Protein AF-0000000075660314 (afdb_homodimer)

pLDDT: mean 80.89, std 17.8, range [42.53, 97.81]

Secondary structure (DSSP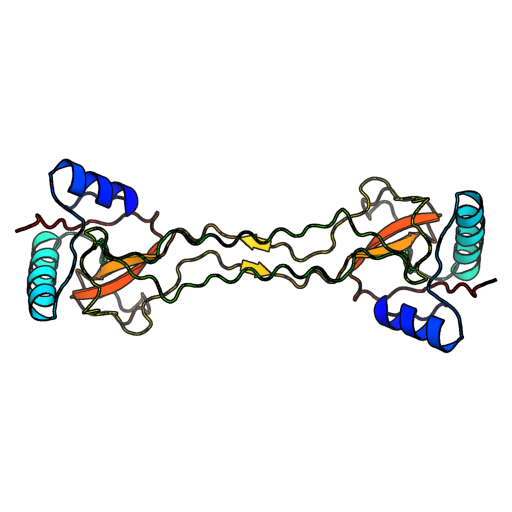, 8-state):
--S-EEHHHHHHHHHHTT-EEPP--SHHHHHHHHHHHHHHTTT-S--EEEEEEEEE----------GGG-EETT--------BPTT-S------EEE-----EEEEEESSPPPTTS-----TT-EEEEETTSEE-B-EE---/--S-EEHHHHHHHHHHTT-EEPP--SHHHHHHHHHHHHHHTTT-S--EEEEEEEEE----------SS--EETT--------BPTT-S------EEE-----EEEEEESSPPPTTS-----TT-EEEEETTSEE-B-EE---

Radius of gyration: 29.16 Å; Cα contacts (8 Å, |Δi|>4): 644; chains: 2; bounding box: 34×83×61 Å

Solvent-accessible surface area (backbone atoms only — not comparable to full-atom values): 14911 Å² total; per-residue (Å²): 82,84,62,61,30,25,47,64,56,42,38,48,55,22,42,76,73,66,24,26,27,28,72,54,70,40,72,69,51,37,52,55,50,27,54,50,43,29,64,74,39,65,86,48,82,68,38,45,28,36,37,18,39,30,46,50,78,64,76,50,75,56,68,76,78,64,73,90,50,64,37,31,74,73,64,54,76,77,78,42,87,52,57,16,69,85,40,75,49,74,47,41,31,66,66,46,63,40,76,31,38,26,29,23,29,20,30,21,41,37,65,52,54,80,80,49,79,51,60,44,45,60,45,20,27,38,47,32,42,28,76,45,64,30,23,34,42,65,36,62,77,131,82,85,63,60,31,26,49,66,55,43,38,49,55,22,42,75,72,67,24,27,28,28,73,54,71,41,70,68,52,38,52,53,50,28,54,51,43,30,63,74,39,65,84,48,83,67,38,46,28,36,37,19,40,29,43,51,78,61,76,52,76,59,67,74,75,66,69,92,50,64,37,29,75,73,65,54,76,76,77,42,86,53,56,15,68,82,39,74,49,72,46,42,33,65,64,46,65,40,78,26,39,24,29,24,29,21,30,20,41,37,66,52,54,81,82,49,79,53,59,43,47,61,44,19,27,38,46,32,43,27,77,46,66,30,24,34,42,64,37,62,78,132

InterPro domains:
  IPR001304 C-type lectin-like [PF00059] (4-140)
  IPR001304 C-type lectin-like [PS50041] (1-139)
  IPR001304 C-type lectin-like [SM00034] (1-139)
  IPR016186 C-type lectin-like/link domain superfamily [G3DSA:3.10.100.10] (1-142)
  IPR016187 C-type lectin fold [SSF56436] (3-141)
  IPR050111 C-type lectin and snaclec domain-containing protein [PTHR22803] (6-141)

Structure (mmCIF, N/CA/C/O backbone):
data_AF-0000000075660314-model_v1
#
loop_
_entity.id
_entity.type
_entity.pdbx_description
1 polymer 'C-type lectin-like'
#
loop_
_atom_site.group_PDB
_atom_site.id
_atom_site.type_symbol
_atom_site.label_atom_id
_atom_site.label_alt_id
_atom_site.label_comp_id
_atom_site.label_asym_id
_atom_site.label_entity_id
_atom_site.label_seq_id
_atom_site.pdbx_PDB_ins_code
_atom_site.Cartn_x
_atom_site.Cartn_y
_atom_site.Cartn_z
_atom_site.occupancy
_atom_site.B_iso_or_equiv
_atom_site.auth_seq_id
_atom_site.auth_comp_id
_atom_site.auth_asym_id
_atom_site.auth_atom_id
_atom_site.pdbx_PDB_model_num
ATOM 1 N N . MET A 1 1 ? 5.797 32.719 14.781 1 72.56 1 MET A N 1
ATOM 2 C CA . MET A 1 1 ? 7.23 32.562 14.555 1 72.56 1 MET A CA 1
ATOM 3 C C . MET A 1 1 ? 7.535 32.375 13.07 1 72.56 1 MET A C 1
ATOM 5 O O . MET A 1 1 ? 7.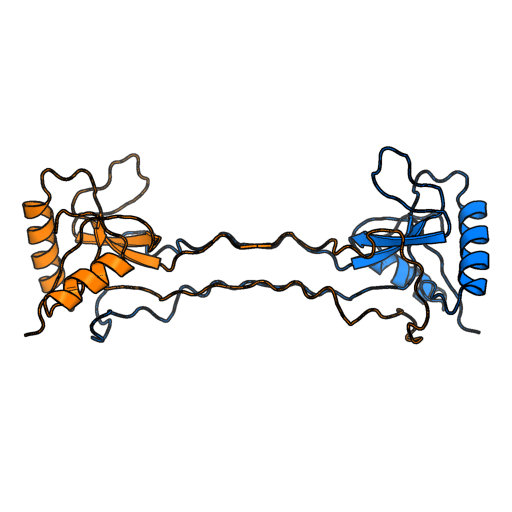031 31.453 12.438 1 72.56 1 MET A O 1
ATOM 9 N N . PRO A 1 2 ? 8.367 33.312 12.594 1 76.62 2 PRO A N 1
ATOM 10 C CA . PRO A 1 2 ? 8.594 33.312 11.148 1 76.62 2 PRO A CA 1
ATOM 11 C C . PRO A 1 2 ? 9.508 32.188 10.688 1 76.62 2 PRO A C 1
ATOM 13 O O . PRO A 1 2 ? 9.586 31.891 9.492 1 76.62 2 PRO A O 1
ATOM 16 N N . ASP A 1 3 ? 10.188 31.547 11.672 1 86.25 3 ASP A N 1
ATOM 17 C CA . ASP A 1 3 ? 11 30.391 11.32 1 86.25 3 ASP A CA 1
ATOM 18 C C . ASP A 1 3 ? 10.148 29.281 10.719 1 86.25 3 ASP A C 1
ATOM 20 O O . ASP A 1 3 ? 9.031 29.031 11.188 1 86.25 3 ASP A O 1
ATOM 24 N N . LYS A 1 4 ? 10.578 28.797 9.703 1 93.56 4 LYS A N 1
ATOM 25 C CA . LYS A 1 4 ? 9.859 27.672 9.102 1 93.56 4 LYS A CA 1
ATOM 26 C C . LYS A 1 4 ? 10.367 26.344 9.641 1 93.56 4 LYS A C 1
ATOM 28 O O . LYS A 1 4 ? 11.562 26.047 9.555 1 93.56 4 LYS A O 1
ATOM 33 N N . LEU A 1 5 ? 9.492 25.609 10.258 1 95.19 5 LEU A N 1
ATOM 34 C CA . LEU A 1 5 ? 9.82 24.328 10.859 1 95.19 5 LEU A CA 1
ATOM 35 C C . LEU A 1 5 ? 8.812 23.266 10.438 1 95.19 5 LEU A C 1
ATOM 37 O O . LEU A 1 5 ? 7.688 23.578 10.047 1 95.19 5 LEU A O 1
ATOM 41 N N . LYS A 1 6 ? 9.273 22.094 10.523 1 92.81 6 LYS A N 1
ATOM 42 C CA . LYS A 1 6 ? 8.328 20.984 10.461 1 92.81 6 LYS A CA 1
ATOM 43 C C . LYS A 1 6 ? 7.352 21.016 11.625 1 92.81 6 LYS A C 1
ATOM 45 O O . LYS A 1 6 ? 7.652 21.609 12.672 1 92.81 6 LYS A O 1
ATOM 50 N N . TRP A 1 7 ? 6.297 20.469 11.398 1 92.81 7 TRP A N 1
ATOM 51 C CA . TRP A 1 7 ? 5.25 20.531 12.406 1 92.81 7 TRP A CA 1
ATOM 52 C C . TRP A 1 7 ? 5.75 20 13.742 1 92.81 7 TRP A C 1
ATOM 54 O O . TRP A 1 7 ? 5.535 20.609 14.789 1 92.81 7 TRP A O 1
ATOM 64 N N . THR A 1 8 ? 6.48 18.875 13.727 1 90.38 8 THR A N 1
ATOM 65 C CA . THR A 1 8 ? 6.988 18.266 14.953 1 90.38 8 THR A CA 1
ATOM 66 C C . THR A 1 8 ? 8.023 19.188 15.609 1 90.38 8 THR A C 1
ATOM 68 O O . THR A 1 8 ? 8.039 19.328 16.844 1 90.38 8 THR A O 1
ATOM 71 N N . ASP A 1 9 ? 8.852 19.719 14.82 1 94.56 9 ASP A N 1
ATOM 72 C CA . ASP A 1 9 ? 9.836 20.656 15.352 1 94.56 9 ASP A CA 1
ATOM 73 C C . ASP A 1 9 ? 9.164 21.906 15.898 1 94.56 9 ASP A C 1
ATOM 75 O O . ASP A 1 9 ? 9.594 22.453 16.922 1 94.56 9 ASP A O 1
ATOM 79 N N . ALA A 1 10 ? 8.195 22.422 15.164 1 96.69 10 ALA A N 1
ATOM 80 C CA . ALA A 1 10 ? 7.426 23.562 15.633 1 96.69 10 ALA A CA 1
ATOM 81 C C . ALA A 1 10 ? 6.77 23.266 16.984 1 96.69 10 ALA A C 1
ATOM 83 O O . ALA A 1 10 ? 6.797 24.094 17.891 1 96.69 10 ALA A O 1
ATOM 84 N N . LYS A 1 11 ? 6.18 22.125 17.078 1 95.25 11 LYS A N 1
ATOM 85 C CA . LYS A 1 11 ? 5.594 21.688 18.344 1 95.25 11 LYS A CA 1
ATOM 86 C C . LYS A 1 11 ? 6.629 21.719 19.469 1 95.25 11 LYS A C 1
ATOM 88 O O . LYS A 1 11 ? 6.371 22.281 20.531 1 95.25 11 LYS A O 1
ATOM 93 N N . SER A 1 12 ? 7.703 21.188 19.234 1 95.56 12 SER A N 1
ATOM 94 C CA . SER A 1 12 ? 8.766 21.125 20.234 1 95.56 12 SER A CA 1
ATOM 95 C C . SER A 1 12 ? 9.242 22.531 20.625 1 95.56 12 SER A C 1
ATOM 97 O O . SER A 1 12 ? 9.484 22.797 21.797 1 95.56 12 SER A O 1
ATOM 99 N N . ARG A 1 13 ? 9.414 23.344 19.641 1 96.19 13 ARG A N 1
ATOM 100 C CA . ARG A 1 13 ? 9.852 24.703 19.891 1 96.19 13 ARG A CA 1
ATOM 101 C C . ARG A 1 13 ? 8.867 25.438 20.812 1 96.19 13 ARG A C 1
ATOM 103 O O . ARG A 1 13 ? 9.273 26.141 21.734 1 96.19 13 ARG A O 1
ATOM 110 N N . CYS A 1 14 ? 7.582 25.328 20.547 1 97.38 14 CYS A N 1
ATOM 111 C CA . CYS A 1 14 ? 6.578 25.938 21.406 1 97.38 14 CYS A CA 1
ATOM 112 C C . CYS A 1 14 ? 6.676 25.375 22.828 1 97.38 14 CYS A C 1
ATOM 114 O O . CYS A 1 14 ? 6.633 26.141 23.797 1 97.38 14 CYS A O 1
ATOM 116 N N . GLU A 1 15 ? 6.824 24.141 22.953 1 95.62 15 GLU A N 1
ATOM 117 C CA . GLU A 1 15 ? 6.891 23.484 24.266 1 95.62 15 GLU A CA 1
ATOM 118 C C . GLU A 1 15 ? 8.125 23.938 25.047 1 95.62 15 GLU A C 1
ATOM 120 O O . GLU A 1 15 ? 8.07 24.094 26.266 1 95.62 15 GLU A O 1
ATOM 125 N N . GLN A 1 16 ? 9.195 24.141 24.406 1 94.94 16 GLN A N 1
ATOM 126 C CA . GLN A 1 16 ? 10.422 24.625 25.031 1 94.94 16 GLN A CA 1
ATOM 127 C C . GLN A 1 16 ? 10.211 26 25.672 1 94.94 16 GLN A C 1
ATOM 129 O O . GLN A 1 16 ? 10.914 26.359 26.625 1 94.94 16 GLN A O 1
ATOM 134 N N . HIS A 1 17 ? 9.266 26.75 25.25 1 94.75 17 HIS A N 1
ATOM 135 C CA . HIS A 1 17 ? 8.961 28.078 25.781 1 94.75 17 HIS A CA 1
ATOM 136 C C . HIS A 1 17 ? 7.734 28.031 26.688 1 94.75 17 HIS A C 1
ATOM 138 O O . HIS A 1 17 ? 7.121 29.078 26.953 1 94.75 17 HIS A O 1
ATOM 144 N N . GLY A 1 18 ? 7.34 26.812 27.078 1 94.5 18 GLY A N 1
ATOM 145 C CA . GLY A 1 18 ? 6.207 26.672 27.969 1 94.5 18 GLY A CA 1
ATOM 146 C C . GLY A 1 18 ? 4.871 26.875 27.281 1 94.5 18 GLY A C 1
ATOM 147 O O . GLY A 1 18 ? 3.879 27.219 27.938 1 94.5 18 GLY A O 1
ATOM 148 N N . ALA A 1 19 ? 4.898 26.797 25.984 1 96.75 19 ALA A N 1
ATOM 149 C CA . ALA A 1 19 ? 3.689 26.984 25.188 1 96.75 19 ALA A CA 1
ATOM 150 C C . ALA A 1 19 ? 3.373 25.719 24.375 1 96.75 19 ALA A C 1
ATOM 152 O O . ALA A 1 19 ? 3.986 24.672 24.594 1 96.75 19 ALA A O 1
ATOM 153 N N . HIS A 1 20 ? 2.299 25.719 23.594 1 96.62 20 HIS A N 1
ATOM 154 C CA . HIS A 1 20 ? 1.908 24.703 22.641 1 96.62 20 HIS A CA 1
ATOM 155 C C . HIS A 1 20 ? 1.62 25.297 21.266 1 96.62 20 HIS A C 1
ATOM 157 O O . HIS A 1 20 ? 1.314 26.484 21.156 1 96.62 20 HIS A O 1
ATOM 163 N N . LEU A 1 21 ? 1.704 24.453 20.234 1 96.94 21 LEU A N 1
ATOM 164 C CA . LEU A 1 21 ? 1.053 24.891 19 1 96.94 21 LEU A CA 1
ATOM 165 C C . LEU A 1 21 ? -0.412 25.234 19.25 1 96.94 21 LEU A C 1
ATOM 167 O O . LEU A 1 21 ? -1.099 24.531 20 1 96.94 21 LEU A O 1
ATOM 171 N N . THR A 1 22 ? -0.748 26.219 18.609 1 97.25 22 THR A N 1
ATOM 172 C CA . THR A 1 22 ? -1.984 26.891 18.984 1 97.25 22 THR A CA 1
ATOM 173 C C . THR A 1 22 ? -3.191 26 18.719 1 97.25 22 THR A C 1
ATOM 175 O O . THR A 1 22 ? -3.354 25.484 17.609 1 97.25 22 THR A O 1
ATOM 178 N N . SER A 1 23 ? -3.992 25.812 19.734 1 97.5 23 SER A N 1
ATO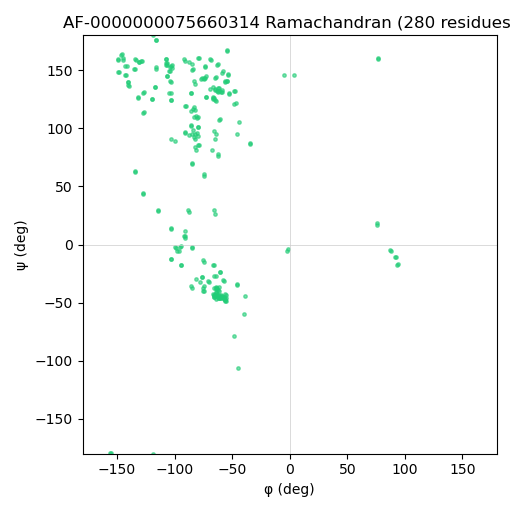M 179 C CA . SER A 1 23 ? -5.332 25.25 19.578 1 97.5 23 SER A CA 1
ATOM 180 C C . SER A 1 23 ? -6.367 26.359 19.359 1 97.5 23 SER A C 1
ATOM 182 O O . SER A 1 23 ? -6.141 27.516 19.703 1 97.5 23 SER A O 1
ATOM 184 N N . VAL A 1 24 ? -7.516 26.016 18.766 1 97.38 24 VAL A N 1
ATOM 185 C CA . VAL A 1 24 ? -8.586 26.953 18.469 1 97.38 24 VAL A CA 1
ATOM 186 C C . VAL A 1 24 ? -9.898 26.438 19.062 1 97.38 24 VAL A C 1
ATOM 188 O O . VAL A 1 24 ? -10.445 25.438 18.594 1 97.38 24 VAL A O 1
ATOM 191 N N . LYS A 1 25 ? -10.391 27.156 20 1 95.69 25 LYS A N 1
ATOM 192 C CA . LYS A 1 25 ? -11.531 26.672 20.766 1 95.69 25 LYS A CA 1
ATOM 193 C C . LYS A 1 25 ? -12.844 27 20.062 1 95.69 25 LYS A C 1
ATOM 195 O O . LYS A 1 25 ? -13.828 26.281 20.203 1 95.69 25 LYS A O 1
ATOM 200 N N . ASP A 1 26 ? -12.898 28.234 19.422 1 96.5 26 ASP A N 1
ATOM 201 C CA . ASP A 1 26 ? -14.133 28.672 18.781 1 96.5 26 ASP A CA 1
ATOM 202 C C . ASP A 1 26 ? -13.859 29.672 17.672 1 96.5 26 ASP A C 1
ATOM 204 O O . ASP A 1 26 ? -12.703 30 17.391 1 96.5 26 ASP A O 1
ATOM 208 N N . ALA A 1 27 ? -14.891 30.125 17.062 1 97.06 27 ALA A N 1
ATOM 209 C CA . ALA A 1 27 ? -14.789 31.016 15.898 1 97.06 27 ALA A CA 1
ATOM 210 C C . ALA A 1 27 ? -14.133 32.344 16.281 1 97.06 27 ALA A C 1
ATOM 212 O O . ALA A 1 27 ? -13.398 32.938 15.484 1 97.06 27 ALA A O 1
ATOM 213 N N . THR A 1 28 ? -14.461 32.812 17.438 1 97.56 28 THR A N 1
ATOM 214 C CA . THR A 1 28 ? -13.898 34.062 17.906 1 97.56 28 THR A CA 1
ATOM 215 C C . THR A 1 28 ? -12.383 33.969 18.031 1 97.56 28 THR A C 1
ATOM 217 O O . THR A 1 28 ? -11.648 34.844 17.562 1 97.56 28 THR A O 1
ATOM 220 N N . GLU A 1 29 ? -12 32.875 18.625 1 97.12 29 GLU A N 1
ATOM 221 C CA . GLU A 1 29 ? -10.562 32.656 18.766 1 97.12 29 GLU A CA 1
ATOM 222 C C . GLU A 1 29 ? -9.898 32.5 17.391 1 97.12 29 GLU A C 1
ATOM 224 O O . GLU A 1 29 ? -8.797 33.031 17.172 1 97.12 29 GLU A O 1
ATOM 229 N N . ASN A 1 30 ? -10.5 31.828 16.547 1 97.81 30 ASN A N 1
ATOM 230 C CA . ASN A 1 30 ? -9.969 31.656 15.188 1 97.81 30 ASN A CA 1
ATOM 231 C C . ASN A 1 30 ? -9.742 33 14.508 1 97.81 30 ASN A C 1
ATOM 233 O O . ASN A 1 30 ? -8.727 33.219 13.852 1 97.81 30 ASN A O 1
ATOM 237 N N . LYS A 1 31 ? -10.758 33.844 14.625 1 96.75 31 LYS A N 1
ATOM 238 C CA . LYS A 1 31 ? -10.664 35.156 14.016 1 96.75 31 LYS A CA 1
ATOM 239 C C . LYS A 1 31 ? -9.492 35.938 14.586 1 96.75 31 LYS A C 1
ATOM 241 O O . LYS A 1 31 ? -8.758 36.594 13.844 1 96.75 31 LYS A O 1
ATOM 246 N N . LEU A 1 32 ? -9.344 35.906 15.914 1 96.38 32 LEU A N 1
ATOM 247 C CA . LEU A 1 32 ? -8.242 36.625 16.562 1 96.38 32 LEU A CA 1
ATOM 248 C C . LEU A 1 32 ? -6.895 36.094 16.078 1 96.38 32 LEU A C 1
ATOM 250 O O . LEU A 1 32 ? -6.008 36.875 15.742 1 96.38 32 LEU A O 1
ATOM 254 N N . ILE A 1 33 ? -6.742 34.781 15.977 1 96.38 33 ILE A N 1
ATOM 255 C CA . ILE A 1 33 ? -5.5 34.156 15.539 1 96.38 33 ILE A CA 1
ATOM 256 C C . ILE A 1 33 ? -5.227 34.5 14.078 1 96.38 33 ILE A C 1
ATOM 258 O O . ILE A 1 33 ? -4.094 34.844 13.719 1 96.38 33 ILE A O 1
ATOM 262 N N . SER A 1 34 ? -6.207 34.406 13.281 1 95.31 34 SER A N 1
ATOM 263 C CA . SER A 1 34 ? -6.09 34.719 11.859 1 95.31 34 SER A CA 1
ATOM 264 C C . SER A 1 34 ? -5.562 36.156 11.664 1 95.31 34 SER A C 1
ATOM 266 O O . SER A 1 34 ? -4.715 36.375 10.797 1 95.31 34 SER A O 1
ATOM 268 N N . GLN A 1 35 ? -6.125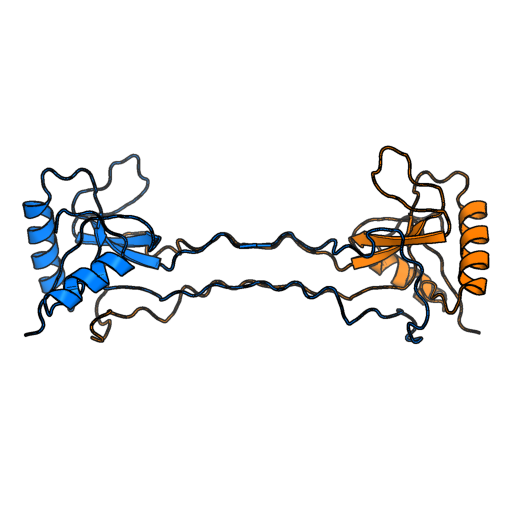 37.094 12.391 1 94.5 35 GLN A N 1
ATOM 269 C CA . GLN A 1 35 ? -5.688 38.5 12.297 1 94.5 35 GLN A CA 1
ATOM 270 C C . GLN A 1 35 ? -4.227 38.625 12.711 1 94.5 35 GLN A C 1
ATOM 272 O O . GLN A 1 35 ? -3.463 39.375 12.078 1 94.5 35 GLN A O 1
ATOM 277 N N . LEU A 1 36 ? -3.855 37.906 13.727 1 93.56 36 LEU A N 1
ATOM 278 C CA . LEU A 1 36 ? -2.484 37.969 14.219 1 93.56 36 LEU A CA 1
ATOM 279 C C . LEU A 1 36 ? -1.504 37.438 13.18 1 93.56 36 LEU A C 1
ATOM 281 O O . LEU A 1 36 ? -0.482 38.094 12.906 1 93.56 36 LEU A O 1
ATOM 285 N N . ILE A 1 37 ? -1.875 36.312 12.578 1 92.69 37 ILE A N 1
ATOM 286 C CA . ILE A 1 37 ? -0.912 35.688 11.672 1 92.69 37 ILE A CA 1
ATOM 287 C C . ILE A 1 37 ? -0.864 36.5 10.367 1 92.69 37 ILE A C 1
ATOM 289 O O . ILE A 1 37 ? 0.193 36.594 9.742 1 92.69 37 ILE A O 1
ATOM 293 N N . SER A 1 38 ? -1.983 36.969 9.953 1 89.75 38 SER A N 1
ATOM 294 C CA . SER A 1 38 ? -1.998 37.781 8.742 1 89.75 38 SER A CA 1
ATOM 295 C C . SER A 1 38 ? -1.152 39.062 8.906 1 89.75 38 SER A C 1
ATOM 297 O O . SER A 1 38 ? -0.477 39.469 7.965 1 89.75 38 SER A O 1
ATOM 299 N N . SER A 1 39 ? -1.192 39.625 10.086 1 89.06 39 SER A N 1
ATOM 300 C CA . SER A 1 39 ? -0.433 40.844 10.359 1 89.06 39 SER A CA 1
ATOM 301 C C . SER A 1 39 ? 1.053 40.531 10.523 1 89.06 39 SER A C 1
ATOM 303 O O . SER A 1 39 ? 1.902 41.25 10.008 1 89.06 39 SER A O 1
ATOM 305 N N . ALA A 1 40 ? 1.396 39.469 11.164 1 87.75 40 ALA A N 1
ATOM 306 C CA . ALA A 1 40 ? 2.779 39.125 11.5 1 87.75 40 ALA A CA 1
ATOM 307 C C . ALA A 1 40 ? 3.521 38.594 10.273 1 87.75 40 ALA A C 1
ATOM 309 O O . ALA A 1 40 ? 4.742 38.75 10.164 1 87.75 40 ALA A O 1
ATOM 310 N N . LEU A 1 41 ? 2.74 38.031 9.422 1 85.38 41 LEU A N 1
ATOM 311 C CA . LEU A 1 41 ? 3.4 37.344 8.312 1 85.38 41 LEU A CA 1
ATOM 312 C C . LEU A 1 41 ? 3.084 38.031 6.984 1 85.38 41 LEU A C 1
ATOM 314 O O . LEU A 1 41 ? 3.057 37.375 5.938 1 85.38 41 LEU A O 1
ATOM 318 N N . LYS A 1 42 ? 2.848 39.312 6.973 1 79.12 42 LYS A N 1
ATOM 319 C CA . LYS A 1 42 ? 2.506 40.062 5.777 1 79.12 42 LYS A CA 1
ATOM 320 C C . LYS A 1 42 ? 3.584 39.938 4.707 1 79.12 42 LYS A C 1
ATOM 322 O O . LYS A 1 42 ? 3.273 39.844 3.516 1 79.12 42 LYS A O 1
ATOM 327 N N . GLN A 1 43 ? 4.762 39.781 5.141 1 73.44 43 GLN A N 1
ATOM 328 C CA . GLN A 1 43 ? 5.871 39.781 4.191 1 73.44 43 GLN A CA 1
ATOM 329 C C . GLN A 1 43 ? 6.285 38.344 3.854 1 73.44 43 GLN A C 1
ATOM 331 O O . GLN A 1 43 ? 7.145 38.125 2.998 1 73.44 43 GLN A O 1
ATOM 336 N N . GLU A 1 44 ? 5.605 37.406 4.527 1 75.44 44 GLU A N 1
ATOM 337 C CA . GLU A 1 44 ? 5.969 36.031 4.32 1 75.44 44 GLU A CA 1
ATOM 338 C C . GLU A 1 44 ? 5.309 35.469 3.062 1 75.44 44 GLU A C 1
ATOM 340 O O . GLU A 1 44 ? 4.148 35.781 2.775 1 75.44 44 GLU A O 1
ATOM 345 N N . LYS A 1 45 ? 6.062 34.719 2.33 1 74.19 45 LYS A N 1
ATOM 346 C CA . LYS A 1 45 ? 5.551 34.094 1.099 1 74.19 45 LYS A CA 1
ATOM 347 C C . LYS A 1 45 ? 4.691 32.875 1.396 1 74.19 45 LYS A C 1
ATOM 349 O O . LYS A 1 45 ? 3.744 32.594 0.662 1 74.19 45 LYS A O 1
ATOM 354 N N . ASP A 1 46 ? 5.039 32.219 2.451 1 74.62 46 ASP A N 1
ATOM 355 C CA . ASP A 1 46 ? 4.27 31.047 2.824 1 74.62 46 ASP A CA 1
ATOM 356 C C . ASP A 1 46 ? 2.854 31.422 3.254 1 74.62 46 ASP A C 1
ATOM 358 O O . ASP A 1 46 ? 2.662 32.375 4.008 1 74.62 46 ASP A O 1
ATOM 362 N N . ASP A 1 47 ? 1.893 30.641 2.758 1 84.31 47 ASP A N 1
ATOM 363 C CA . ASP A 1 47 ? 0.499 30.984 3.035 1 84.31 47 ASP A CA 1
ATOM 364 C C . ASP A 1 47 ? -0.041 30.156 4.203 1 84.31 47 ASP A C 1
ATOM 366 O O . ASP A 1 47 ? -1.131 30.438 4.711 1 84.31 47 ASP A O 1
ATOM 370 N N . LEU A 1 48 ? 0.802 29.25 4.629 1 91.69 48 LEU A N 1
ATOM 371 C CA . LEU A 1 48 ? 0.298 28.359 5.664 1 91.69 48 LEU A CA 1
ATOM 372 C C . LEU A 1 48 ? 1.098 28.516 6.953 1 91.69 48 LEU A C 1
ATOM 374 O O . LEU A 1 48 ? 2.328 28.594 6.922 1 91.69 48 LEU A O 1
ATOM 378 N N . VAL A 1 49 ? 0.416 28.578 8.094 1 95.5 49 VAL A N 1
ATOM 379 C CA . VAL A 1 49 ? 1.006 28.641 9.422 1 95.5 49 VAL A CA 1
ATOM 380 C C . VAL A 1 49 ? 0.557 27.438 10.25 1 95.5 49 VAL A C 1
ATOM 382 O O . VAL A 1 49 ? -0.642 27.219 10.445 1 95.5 49 VAL A O 1
ATOM 385 N N . TRP A 1 50 ? 1.471 26.719 10.766 1 96.62 50 TRP A N 1
ATOM 386 C CA . TRP A 1 50 ? 1.134 25.531 11.555 1 96.62 50 TRP A CA 1
ATOM 387 C C . TRP A 1 50 ? 0.313 25.906 12.781 1 96.62 50 TRP A C 1
ATOM 389 O O . TRP A 1 50 ? 0.654 26.859 13.5 1 96.62 50 TRP A O 1
ATOM 399 N N . ILE A 1 51 ? -0.755 25.156 13.055 1 97.69 51 ILE A N 1
ATOM 400 C CA . ILE A 1 51 ? -1.471 25.125 14.32 1 97.69 51 ILE A CA 1
ATOM 401 C C . ILE A 1 51 ? -1.349 23.734 14.953 1 97.69 51 ILE A C 1
ATOM 403 O O . ILE A 1 51 ? -0.747 22.828 14.359 1 97.69 51 ILE A O 1
ATOM 407 N N . GLY A 1 52 ? -1.856 23.562 16.125 1 96.19 52 GLY A N 1
ATOM 408 C CA . GLY A 1 52 ? -1.566 22.375 16.922 1 96.19 52 GLY A CA 1
ATOM 409 C C . GLY A 1 52 ? -2.51 21.219 16.641 1 96.19 52 GLY A C 1
ATOM 410 O O . GLY A 1 52 ? -2.768 20.391 17.516 1 96.19 52 GLY A O 1
ATOM 411 N N . LEU A 1 53 ? -3.08 21.125 15.438 1 92.31 53 LEU A N 1
ATOM 412 C CA . LEU A 1 53 ? -4.023 20.062 15.102 1 92.31 53 LEU A CA 1
ATOM 413 C C . LEU A 1 53 ? -3.355 18.984 14.242 1 92.31 53 LEU A C 1
ATOM 415 O O . LEU A 1 53 ? -2.648 19.312 13.281 1 92.31 53 LEU A O 1
ATOM 419 N N . THR A 1 54 ? -3.5 17.688 14.609 1 87.5 54 THR A N 1
ATOM 420 C CA . THR A 1 54 ? -2.934 16.578 13.852 1 87.5 54 THR A CA 1
ATOM 421 C C . THR A 1 54 ? -3.811 15.344 13.977 1 87.5 54 THR A C 1
ATOM 423 O O . THR A 1 54 ? -4.574 15.211 14.93 1 87.5 54 THR A O 1
ATOM 426 N N . ASN A 1 55 ? -3.785 14.594 12.914 1 77.62 55 ASN A N 1
ATOM 427 C CA . ASN A 1 55 ? -4.438 13.297 13.031 1 77.62 55 ASN A CA 1
ATOM 428 C C . ASN A 1 55 ? -3.457 12.211 13.477 1 77.62 55 ASN A C 1
ATOM 430 O O . ASN A 1 55 ? -3.854 11.07 13.719 1 77.62 55 ASN A O 1
ATOM 434 N N . GLY A 1 56 ? -2.344 12.445 13.82 1 66.81 56 GLY A N 1
ATOM 435 C CA . GLY A 1 56 ? -1.342 11.5 14.281 1 66.81 56 GLY A CA 1
ATOM 436 C C . GLY A 1 56 ? -0.718 10.695 13.156 1 66.81 56 GLY A C 1
ATOM 437 O O . GLY A 1 56 ? -1.156 10.781 12.008 1 66.81 56 GLY A O 1
ATOM 438 N N . LYS A 1 57 ? 0.5 10.062 13.367 1 55.06 57 LYS A N 1
ATOM 439 C CA . LYS A 1 57 ? 1.247 9.258 12.406 1 55.06 57 LYS A CA 1
ATOM 440 C C . LYS A 1 57 ? 0.51 7.957 12.086 1 55.06 57 LYS A C 1
ATOM 442 O O . LYS A 1 57 ? 0.213 7.172 12.992 1 55.06 57 LYS A O 1
ATOM 447 N N . LYS A 1 58 ? -0.392 7.91 11.281 1 51.06 58 LYS A N 1
ATOM 448 C CA . LYS A 1 58 ? -0.883 6.562 11.008 1 51.06 58 LYS A CA 1
ATOM 449 C C . LYS A 1 58 ? -0.297 6.016 9.711 1 51.06 58 LYS A C 1
ATOM 451 O O . LYS A 1 58 ? -0.341 6.684 8.672 1 51.06 58 LYS A O 1
ATOM 456 N N . VAL A 1 59 ? 0.937 5.34 9.938 1 47.12 59 VAL A N 1
ATOM 457 C CA . VAL A 1 59 ? 1.561 4.715 8.781 1 47.12 59 VAL A CA 1
ATOM 458 C C . VAL A 1 59 ? 0.938 3.342 8.531 1 47.12 59 VAL A C 1
ATOM 460 O O . VAL A 1 59 ? 0.71 2.58 9.477 1 47.12 59 VAL A O 1
ATOM 463 N N . ILE A 1 60 ? 0.345 3.164 7.434 1 47.16 60 ILE A N 1
ATOM 464 C CA . ILE A 1 60 ? -0.182 1.851 7.078 1 47.16 60 ILE A CA 1
ATOM 465 C C . ILE A 1 60 ? 0.915 1.017 6.418 1 47.16 60 ILE A C 1
ATOM 467 O O . ILE A 1 60 ? 1.645 1.509 5.555 1 47.16 60 ILE A O 1
ATOM 471 N N . SER A 1 61 ? 1.535 0.046 7.125 1 44.44 61 SER A N 1
ATOM 472 C CA . SER A 1 61 ? 2.479 -0.869 6.488 1 44.44 61 SER A CA 1
ATOM 473 C C . SER A 1 61 ? 1.752 -2.023 5.809 1 44.44 61 SER A C 1
ATOM 475 O O . SER A 1 61 ? 0.778 -2.555 6.344 1 44.44 61 SER A O 1
ATOM 477 N N . ILE A 1 62 ? 1.717 -2.082 4.523 1 45.38 62 ILE A N 1
ATOM 478 C CA . ILE A 1 62 ? 1.193 -3.256 3.834 1 45.38 62 ILE A CA 1
ATOM 479 C C . ILE A 1 62 ? 2.264 -4.344 3.783 1 45.38 62 ILE A C 1
ATOM 481 O O . ILE A 1 62 ? 3.367 -4.117 3.283 1 45.38 62 ILE A O 1
ATOM 485 N N . LEU A 1 63 ? 2.312 -5.312 4.656 1 43.25 63 LEU A N 1
ATOM 486 C CA . LEU A 1 63 ? 3.24 -6.434 4.586 1 43.25 63 LEU A CA 1
ATOM 487 C C . LEU A 1 63 ? 2.705 -7.527 3.666 1 43.25 63 LEU A C 1
ATOM 489 O O . LEU A 1 63 ? 1.53 -7.891 3.748 1 43.25 63 LEU A O 1
ATOM 493 N N . GLN A 1 64 ? 3.127 -7.598 2.465 1 45.78 64 GLN A N 1
ATOM 494 C CA . GLN A 1 64 ? 2.891 -8.805 1.679 1 45.78 64 GLN A CA 1
ATOM 495 C C . GLN A 1 64 ? 3.65 -9.992 2.256 1 45.78 64 GLN A C 1
ATOM 497 O O . GLN A 1 64 ? 4.859 -9.914 2.477 1 45.78 64 GLN A O 1
ATOM 502 N N . LEU A 1 65 ? 3.092 -10.906 3.08 1 44.12 65 LEU A N 1
ATOM 503 C CA . LEU A 1 65 ? 3.84 -12.078 3.523 1 44.12 65 LEU A CA 1
ATOM 504 C C . LEU A 1 65 ? 3.809 -13.18 2.465 1 44.12 65 LEU A C 1
ATOM 506 O O . LEU A 1 65 ? 2.734 -13.57 2.002 1 44.12 65 LEU A O 1
ATOM 510 N N . TRP A 1 66 ? 4.652 -13.18 1.477 1 44.28 66 TRP A N 1
ATOM 511 C CA . TRP A 1 66 ? 4.801 -14.344 0.604 1 44.28 66 TRP A CA 1
ATOM 512 C C . TRP A 1 66 ? 4.746 -15.633 1.405 1 44.28 66 TRP A C 1
ATOM 514 O O . TRP A 1 66 ? 4.164 -16.625 0.958 1 44.28 66 TRP A O 1
ATOM 524 N N . GLY A 1 67 ? 5.703 -15.781 2.365 1 46.81 67 GLY A N 1
ATOM 525 C CA . GLY A 1 67 ? 6.422 -17 2.725 1 46.81 67 GLY A CA 1
ATOM 526 C C . GLY A 1 67 ? 5.512 -18.188 2.93 1 46.81 67 GLY A C 1
ATOM 527 O O . GLY A 1 67 ? 5.691 -19.234 2.293 1 46.81 67 GLY A O 1
ATOM 528 N N . SER A 1 68 ? 4.895 -18.312 3.973 1 53.78 68 SER A N 1
ATOM 529 C CA . SER A 1 68 ? 4.875 -19.531 4.766 1 53.78 68 SER A CA 1
ATOM 530 C C . SER A 1 68 ? 3.719 -20.438 4.355 1 53.78 68 SER A C 1
ATOM 532 O O . SER A 1 68 ? 3.686 -21.625 4.723 1 53.78 68 SER A O 1
ATOM 534 N N . ASP A 1 69 ? 2.953 -20 3.148 1 70 69 ASP A N 1
ATOM 535 C CA . ASP A 1 69 ? 1.779 -20.859 3.098 1 70 69 ASP A CA 1
ATOM 536 C C . ASP A 1 69 ? 1.644 -21.531 1.729 1 70 69 ASP A C 1
ATOM 538 O O . ASP A 1 69 ? 0.543 -21.609 1.181 1 70 69 ASP A O 1
ATOM 542 N N . LEU A 1 70 ? 2.793 -22.031 1.214 1 81.31 70 LEU A N 1
ATOM 543 C CA . LEU A 1 70 ? 2.662 -22.812 -0.02 1 81.31 70 LEU A CA 1
ATOM 544 C C . LEU A 1 70 ? 1.765 -24.016 0.188 1 81.31 70 LEU A C 1
ATOM 546 O O . LEU A 1 70 ? 1.914 -24.75 1.175 1 81.31 70 LEU A O 1
ATOM 550 N N . LYS A 1 71 ? 0.871 -24.156 -0.687 1 88.44 71 LYS A N 1
ATOM 551 C CA . LYS A 1 71 ? -0.018 -25.312 -0.634 1 88.44 71 LYS A CA 1
ATOM 552 C C . LYS A 1 71 ? -0.292 -25.859 -2.033 1 88.44 71 LYS A C 1
ATOM 554 O O . LYS A 1 71 ? -0.452 -25.094 -2.984 1 88.44 71 LYS A O 1
ATOM 559 N N . TRP A 1 72 ? -0.292 -27.188 -2.008 1 93.38 72 TRP A N 1
ATOM 560 C CA . TRP A 1 72 ? -0.835 -27.828 -3.199 1 93.38 72 TRP A CA 1
ATOM 561 C C . TRP A 1 72 ? -2.357 -27.75 -3.215 1 93.38 72 TRP A C 1
ATOM 563 O O . TRP A 1 72 ? -3.006 -27.922 -2.18 1 93.38 72 TRP A O 1
ATOM 573 N N . THR A 1 73 ? -2.861 -27.578 -4.363 1 91.19 73 THR A N 1
ATOM 574 C CA . THR A 1 73 ? -4.312 -27.469 -4.473 1 91.19 73 THR A CA 1
ATOM 575 C C . THR A 1 73 ? -4.984 -28.781 -4.082 1 91.19 73 THR A C 1
ATOM 577 O O . THR A 1 73 ? -6.16 -28.797 -3.715 1 91.19 73 THR A O 1
ATOM 580 N N . ASP A 1 74 ? -4.254 -29.875 -4.266 1 92.25 74 ASP A N 1
ATOM 581 C CA . ASP A 1 74 ? -4.863 -31.172 -3.951 1 92.25 74 ASP A CA 1
ATOM 582 C C . ASP A 1 74 ? -4.719 -31.5 -2.467 1 92.25 74 ASP A C 1
ATOM 584 O O . ASP A 1 74 ? -5.105 -32.562 -2.025 1 92.25 74 ASP A O 1
ATOM 588 N N . GLY A 1 75 ? -4.051 -30.672 -1.715 1 90.88 75 GLY A N 1
ATOM 589 C CA . GLY A 1 75 ? -3.957 -30.844 -0.274 1 90.88 75 GLY A CA 1
ATOM 590 C C . GLY A 1 75 ? -2.732 -31.641 0.153 1 90.88 75 GLY A C 1
ATOM 591 O O . GLY A 1 75 ? -2.469 -31.781 1.349 1 90.88 75 GLY A O 1
ATOM 592 N N . SER A 1 76 ? -2.033 -32.25 -0.789 1 92.69 76 SER A N 1
ATOM 593 C CA . SER A 1 76 ? -0.823 -32.969 -0.431 1 92.69 76 SER A CA 1
ATOM 594 C C . SER A 1 76 ? 0.189 -32.062 0.257 1 92.69 76 SER A C 1
ATOM 596 O O . SER A 1 76 ? 0.18 -30.859 0.049 1 92.69 76 SER A O 1
ATOM 598 N N . PRO A 1 77 ? 0.957 -32.594 1.116 1 92 77 PRO A N 1
ATOM 599 C CA . PRO A 1 77 ? 1.997 -31.781 1.743 1 92 77 PRO A CA 1
ATOM 600 C C . PRO A 1 77 ? 3.061 -31.312 0.75 1 92 77 PRO A C 1
ATOM 602 O O . PRO A 1 77 ? 3.408 -32.031 -0.176 1 92 77 PRO A O 1
ATOM 605 N N . VAL A 1 78 ? 3.494 -30.188 0.959 1 92.12 78 VAL A N 1
ATOM 606 C CA . VAL A 1 78 ? 4.602 -29.672 0.154 1 92.12 78 VAL A CA 1
ATOM 607 C C . VAL A 1 78 ? 5.926 -30.188 0.724 1 92.12 78 VAL A C 1
ATOM 609 O O . VAL A 1 78 ? 6.496 -29.562 1.627 1 92.12 78 VAL A O 1
ATOM 612 N N . SER A 1 79 ? 6.398 -31.328 0.256 1 91.81 79 SER A N 1
ATOM 613 C CA . SER A 1 79 ? 7.609 -31.953 0.769 1 91.81 79 SER A CA 1
ATOM 614 C C . SER A 1 79 ? 8.789 -31.75 -0.175 1 91.81 79 SER A C 1
ATOM 616 O O . SER A 1 79 ? 9.93 -32.062 0.164 1 91.81 79 SER A O 1
ATOM 618 N N . TYR A 1 80 ? 8.469 -31.328 -1.272 1 92.19 80 TYR A N 1
ATOM 619 C CA . TYR A 1 80 ? 9.461 -31.109 -2.316 1 92.19 80 TYR A CA 1
ATOM 620 C C . TYR A 1 80 ? 9.164 -29.812 -3.084 1 92.19 80 TYR A C 1
ATOM 622 O O . TYR A 1 80 ? 8.008 -29.516 -3.391 1 92.19 80 TYR A O 1
ATOM 630 N N . THR A 1 81 ? 10.195 -29.031 -3.355 1 93.81 81 THR A N 1
ATOM 631 C CA . THR A 1 81 ? 10.094 -27.891 -4.27 1 93.81 81 THR A CA 1
ATOM 632 C C . THR A 1 81 ? 11.289 -27.859 -5.223 1 93.81 81 THR A C 1
ATOM 634 O O . THR A 1 81 ? 12.352 -28.391 -4.91 1 93.81 81 THR A O 1
ATOM 637 N N . ASN A 1 82 ? 11.125 -27.328 -6.418 1 94.62 82 ASN A N 1
ATOM 638 C CA . ASN A 1 82 ? 12.18 -27.203 -7.418 1 94.62 82 ASN A CA 1
ATOM 639 C C . ASN A 1 82 ? 12.172 -25.812 -8.055 1 94.62 82 ASN A C 1
ATOM 641 O O . ASN A 1 82 ? 12.055 -25.688 -9.273 1 94.62 82 ASN A O 1
ATOM 645 N N . TRP A 1 83 ? 12.406 -24.906 -7.266 1 90.44 83 TRP A N 1
ATOM 646 C CA . TRP A 1 83 ? 12.352 -23.516 -7.715 1 90.44 83 TRP A CA 1
ATOM 647 C C . TRP A 1 83 ? 13.57 -23.172 -8.562 1 90.44 83 TRP A C 1
ATOM 649 O O . TRP A 1 83 ? 14.688 -23.609 -8.266 1 90.44 83 TRP A O 1
ATOM 659 N N . ALA A 1 84 ? 13.344 -22.391 -9.547 1 89.81 84 ALA A N 1
ATOM 660 C CA . ALA A 1 84 ? 14.461 -21.812 -10.273 1 89.81 84 ALA A CA 1
ATOM 661 C C . ALA A 1 84 ? 15.211 -20.797 -9.414 1 89.81 84 ALA A C 1
ATOM 663 O O . ALA A 1 84 ? 14.68 -20.312 -8.406 1 89.81 84 ALA A O 1
ATOM 664 N N . LYS A 1 85 ? 16.438 -20.531 -9.789 1 83.75 85 LYS A N 1
ATOM 665 C CA . LYS A 1 85 ? 17.203 -19.516 -9.078 1 83.75 85 LYS A CA 1
ATOM 666 C C . LYS A 1 85 ? 16.438 -18.203 -9 1 83.75 85 LYS A C 1
ATOM 668 O O . LYS A 1 85 ? 15.906 -17.719 -10.008 1 83.75 85 LYS A O 1
ATOM 673 N N . GLY A 1 86 ? 16.328 -17.609 -7.789 1 78.31 86 GLY A N 1
ATOM 674 C CA . GLY A 1 86 ? 15.625 -16.344 -7.613 1 78.31 86 GLY A CA 1
ATOM 675 C C . GLY A 1 86 ? 14.141 -16.531 -7.375 1 78.31 86 GLY A C 1
ATOM 676 O O . GLY A 1 86 ? 13.406 -15.547 -7.223 1 78.31 86 GLY A O 1
ATOM 677 N N . GLN A 1 87 ? 13.781 -17.766 -7.48 1 81 87 GLN A N 1
ATOM 678 C CA . GLN A 1 87 ? 12.375 -18.078 -7.234 1 81 87 GLN A CA 1
ATOM 679 C C . GLN A 1 87 ? 12.195 -18.797 -5.898 1 81 87 GLN A C 1
ATOM 681 O O . GLN A 1 87 ? 13.133 -19.422 -5.395 1 81 87 GLN A O 1
ATOM 686 N N . PRO A 1 88 ? 10.891 -18.719 -5.418 1 78.19 88 PRO A N 1
ATOM 687 C CA . PRO A 1 88 ? 9.68 -18.031 -5.875 1 78.19 88 PRO A CA 1
ATOM 688 C C . PRO A 1 88 ? 9.742 -16.531 -5.645 1 78.19 88 PRO A C 1
ATOM 690 O O . PRO A 1 88 ? 10.414 -16.062 -4.723 1 78.19 88 PRO A O 1
ATOM 693 N N . THR A 1 89 ? 9.109 -15.703 -6.652 1 70.69 89 THR A N 1
ATOM 694 C CA . THR A 1 89 ? 8.984 -14.258 -6.492 1 70.69 89 THR A CA 1
ATOM 695 C C . THR A 1 89 ? 7.559 -13.883 -6.098 1 70.69 89 THR A C 1
ATOM 697 O O . THR A 1 89 ? 6.645 -14.703 -6.191 1 70.69 89 THR A O 1
ATOM 700 N N . VAL A 1 90 ? 7.34 -12.922 -5.496 1 59.5 90 VAL A N 1
ATOM 701 C CA . VAL A 1 90 ? 6.008 -12.438 -5.152 1 59.5 90 VAL A CA 1
ATOM 702 C C . VAL A 1 90 ? 5.504 -11.5 -6.246 1 59.5 90 VAL A C 1
ATOM 704 O O . VAL A 1 90 ? 6.215 -10.57 -6.652 1 59.5 90 VAL A O 1
ATOM 707 N N . ALA A 1 91 ? 4.688 -12.125 -7.145 1 54.56 91 ALA A N 1
ATOM 708 C CA . ALA A 1 91 ? 4.125 -11.258 -8.18 1 54.56 91 ALA A CA 1
ATOM 709 C C . ALA A 1 91 ? 3.178 -10.227 -7.578 1 54.56 91 ALA A C 1
ATOM 711 O O . ALA A 1 91 ? 2.658 -9.359 -8.289 1 54.56 91 ALA A O 1
ATOM 712 N N . GLY A 1 92 ? 3.354 -9.82 -6.414 1 49.88 92 GLY A N 1
ATOM 713 C CA . GLY A 1 92 ? 2.332 -8.992 -5.793 1 49.88 92 GLY A CA 1
ATOM 714 C C . GLY A 1 92 ? 2.504 -7.512 -6.082 1 49.88 92 GLY A C 1
ATOM 715 O O . GLY A 1 92 ? 3.549 -7.09 -6.582 1 49.88 92 GLY A O 1
ATOM 716 N N . PRO A 1 93 ? 1.376 -6.918 -5.938 1 49.53 93 PRO A N 1
ATOM 717 C CA . PRO A 1 93 ? 1.413 -5.461 -6.07 1 49.53 93 PRO A CA 1
ATOM 718 C C . PRO A 1 93 ? 2.529 -4.82 -5.25 1 49.53 93 PRO A C 1
ATOM 720 O O . PRO A 1 93 ? 2.896 -5.34 -4.191 1 49.53 93 PRO A O 1
ATOM 723 N N . PHE A 1 94 ? 3.373 -4.109 -6.082 1 48.81 94 PHE A N 1
ATOM 724 C CA . PHE A 1 94 ? 4.301 -3.244 -5.363 1 48.81 94 PHE A CA 1
ATOM 725 C C . PHE A 1 94 ? 3.545 -2.207 -4.539 1 48.81 94 PHE A C 1
ATOM 727 O O . PHE A 1 94 ? 2.559 -1.635 -5.008 1 48.81 94 PHE A O 1
ATOM 734 N N . ILE A 1 95 ? 3.594 -2.438 -3.252 1 46.06 95 ILE A N 1
ATOM 735 C CA . ILE A 1 95 ? 3.037 -1.402 -2.387 1 46.06 95 ILE A CA 1
ATOM 736 C C . ILE A 1 95 ? 4.043 -0.264 -2.232 1 46.06 95 ILE A C 1
ATOM 738 O O . ILE A 1 95 ? 5.18 -0.484 -1.804 1 46.06 95 ILE A O 1
ATOM 742 N N . PHE A 1 96 ? 3.834 0.735 -2.91 1 46.19 96 PHE A N 1
ATOM 743 C CA . PHE A 1 96 ? 4.598 1.933 -2.584 1 46.19 96 PHE A CA 1
ATOM 744 C C . PHE A 1 96 ? 3.893 2.746 -1.505 1 46.19 96 PHE A C 1
ATOM 746 O O . PHE A 1 96 ? 2.73 3.121 -1.664 1 46.19 96 PHE A O 1
ATOM 753 N N . ILE A 1 97 ? 4.301 2.477 -0.321 1 45.44 97 ILE A N 1
ATOM 754 C CA . ILE A 1 97 ? 3.844 3.324 0.774 1 45.44 97 ILE A CA 1
ATOM 755 C C . ILE A 1 97 ? 4.641 4.629 0.784 1 45.44 97 ILE A C 1
ATOM 757 O O . ILE A 1 97 ? 5.848 4.625 1.036 1 45.44 97 ILE A O 1
ATOM 761 N N . GLY A 1 98 ? 4.172 5.387 0.075 1 46.84 98 GLY A N 1
ATOM 762 C CA . GLY A 1 98 ? 4.84 6.668 0.255 1 46.84 98 GLY A CA 1
ATOM 763 C C . GLY A 1 98 ? 4.605 7.273 1.625 1 46.84 98 GLY A C 1
ATOM 764 O O . GLY A 1 98 ? 3.635 6.934 2.303 1 46.84 98 GLY A O 1
ATOM 765 N N . LYS A 1 99 ? 5.668 7.586 2.256 1 47.19 99 LYS A N 1
ATOM 766 C CA . LYS A 1 99 ? 5.703 8.227 3.57 1 47.19 99 LYS A CA 1
ATOM 767 C C . LYS A 1 99 ? 4.543 9.195 3.738 1 47.19 99 LYS A C 1
ATOM 769 O O . LYS A 1 99 ? 4.398 10.141 2.961 1 47.19 99 LYS A O 1
ATOM 774 N N . ALA A 1 100 ? 3.369 8.617 4.195 1 46.91 100 ALA A N 1
ATOM 775 C CA . ALA A 1 100 ? 2.414 9.648 4.578 1 46.91 100 ALA A CA 1
ATOM 776 C C . ALA A 1 100 ? 2.955 10.5 5.727 1 46.91 100 ALA A C 1
ATOM 778 O O . ALA A 1 100 ? 3.385 9.961 6.754 1 46.91 100 ALA A O 1
ATOM 779 N N . GLY A 1 101 ? 3.738 11.32 5.66 1 49.88 101 GLY A N 1
ATOM 780 C CA . GLY A 1 101 ? 3.949 12.211 6.797 1 49.88 101 GLY A CA 1
ATOM 781 C C . GLY A 1 101 ? 2.656 12.734 7.391 1 49.88 101 GLY A C 1
ATOM 782 O O . GLY A 1 101 ? 1.69 12.984 6.664 1 49.88 101 GLY A O 1
ATOM 783 N N . GLY A 1 102 ? 2.055 12 8.594 1 58.94 102 GLY A N 1
ATOM 784 C CA . GLY A 1 102 ? 0.91 12.531 9.312 1 58.94 102 GLY A CA 1
ATOM 785 C C . GLY A 1 102 ? 0.353 13.805 8.703 1 58.94 102 GLY A C 1
ATOM 786 O O . GLY A 1 102 ? 0.996 14.422 7.848 1 58.94 102 GLY A O 1
ATOM 787 N N . ASN A 1 103 ? -1.062 13.906 8.844 1 73.06 103 ASN A N 1
ATOM 788 C CA . ASN A 1 103 ? -1.63 15.195 8.461 1 73.06 103 ASN A CA 1
ATOM 789 C C . ASN A 1 103 ? -1.58 16.188 9.609 1 73.06 103 ASN A C 1
ATOM 791 O O . ASN A 1 103 ? -1.962 15.867 10.734 1 73.06 103 ASN A O 1
ATOM 795 N N . CYS A 1 104 ? -0.897 17.094 9.406 1 87.94 104 CYS A N 1
ATOM 796 C CA . CYS A 1 104 ? -0.835 18.25 10.289 1 87.94 104 CYS A CA 1
ATOM 797 C C . CYS A 1 104 ? -1.589 19.438 9.695 1 87.94 104 CYS A C 1
ATOM 799 O O . CYS A 1 104 ? -1.78 19.5 8.477 1 87.94 104 CYS A O 1
ATOM 801 N N . ALA A 1 105 ? -2.08 20.172 10.617 1 91.69 105 ALA A N 1
ATOM 802 C CA . ALA A 1 105 ? -2.93 21.25 10.117 1 91.69 105 ALA A CA 1
ATOM 803 C C . ALA A 1 105 ? -2.229 22.609 10.234 1 91.69 105 ALA A C 1
ATOM 805 O O . ALA A 1 105 ? -1.469 22.844 11.172 1 91.69 105 ALA A O 1
ATOM 806 N N . GLY A 1 106 ? -2.525 23.391 9.266 1 94.88 106 GLY A N 1
ATOM 807 C CA . GLY A 1 106 ? -2.148 24.797 9.289 1 94.88 106 GLY A CA 1
ATOM 808 C C . GLY A 1 106 ? -3.283 25.719 8.898 1 94.88 106 GLY A C 1
ATOM 809 O O . GLY A 1 106 ? -4.289 25.281 8.336 1 94.88 106 GLY A O 1
ATOM 810 N N . MET A 1 107 ? -3.127 26.953 9.32 1 95.5 107 MET A N 1
ATOM 811 C CA . MET A 1 107 ? -4.082 28.016 9 1 95.5 107 MET A CA 1
ATOM 812 C C . MET A 1 107 ? -3.549 28.922 7.895 1 95.5 107 MET A C 1
ATOM 814 O O . MET A 1 107 ? -2.381 29.312 7.926 1 95.5 107 MET A O 1
ATOM 818 N N . TYR A 1 108 ? -4.406 29.297 7.031 1 92.94 108 TYR A N 1
ATOM 819 C CA . TYR A 1 108 ? -3.998 30.203 5.969 1 92.94 108 TYR A CA 1
ATOM 820 C C . TYR A 1 108 ? -3.768 31.609 6.512 1 92.94 108 TYR A C 1
ATOM 822 O O . TYR A 1 108 ? -4.645 32.188 7.156 1 92.94 108 TYR A O 1
ATOM 830 N N . SER A 1 109 ? -2.598 32.156 6.223 1 92.12 109 SER A N 1
ATOM 831 C CA . SER A 1 109 ? -2.277 33.5 6.613 1 92.12 109 SER A CA 1
ATOM 832 C C . SER A 1 109 ? -2.584 34.5 5.488 1 92.12 109 SER A C 1
ATOM 834 O O . SER A 1 109 ? -2.625 35.719 5.711 1 92.12 109 SER A O 1
ATOM 836 N N . LYS A 1 110 ? -2.723 34 4.301 1 88.12 110 LYS A N 1
ATOM 837 C CA . LYS A 1 110 ? -3.07 34.75 3.098 1 88.12 110 LYS A CA 1
ATOM 838 C C . LYS A 1 110 ? -3.941 33.938 2.16 1 88.12 110 LYS A C 1
ATOM 840 O O . LYS A 1 110 ? -4.012 32.719 2.293 1 88.12 110 LYS A O 1
ATOM 845 N N . LYS A 1 111 ? -4.617 34.625 1.331 1 83.38 111 LYS A N 1
ATOM 846 C CA . LYS A 1 111 ? -5.414 33.906 0.341 1 83.38 111 LYS A CA 1
ATOM 847 C C . LYS A 1 111 ? -4.527 33.094 -0.597 1 83.38 111 LYS A C 1
ATOM 849 O O . LYS A 1 111 ? -3.559 33.625 -1.153 1 83.38 111 LYS A O 1
ATOM 854 N N . PRO A 1 112 ? -4.867 31.812 -0.598 1 77.94 112 PRO A N 1
ATOM 855 C CA . PRO A 1 112 ? -4.059 31.016 -1.52 1 77.94 112 PRO A CA 1
ATOM 856 C C . PRO A 1 112 ? -4.262 31.406 -2.98 1 77.94 112 PRO A C 1
ATOM 858 O O . PRO A 1 112 ? -5.336 31.891 -3.35 1 77.94 112 PRO A O 1
ATOM 861 N N . GLY A 1 113 ? -3.137 31.562 -3.689 1 68.62 113 GLY A N 1
ATOM 862 C CA . GLY A 1 113 ? -3.197 31.969 -5.086 1 68.62 113 GLY A CA 1
ATOM 863 C C . GLY A 1 113 ? -4.094 31.062 -5.922 1 68.62 113 GLY A C 1
ATOM 864 O O . GLY A 1 113 ? -4.352 29.922 -5.551 1 68.62 113 GLY A O 1
ATOM 865 N N . TRP A 1 114 ? -4.73 31.688 -6.891 1 62.91 114 TRP A N 1
ATOM 866 C CA . TRP A 1 114 ? -5.688 31.062 -7.801 1 62.91 114 TRP A CA 1
ATOM 867 C C . TRP A 1 114 ? -5.148 29.734 -8.328 1 62.91 114 TRP A C 1
ATOM 869 O O . TRP A 1 114 ? -5.914 28.781 -8.531 1 62.91 114 TRP A O 1
ATOM 879 N N . LEU A 1 115 ? -3.969 29.844 -8.453 1 57.88 115 LEU A N 1
ATOM 880 C CA . LEU A 1 115 ? -3.369 28.688 -9.109 1 57.88 115 LEU A CA 1
ATOM 881 C C . LEU A 1 115 ? -3.402 27.469 -8.195 1 57.88 115 LEU A C 1
ATOM 883 O O . LEU A 1 115 ? -3.447 26.328 -8.672 1 57.88 115 LEU A O 1
ATOM 887 N N . MET A 1 116 ? -3.293 27.797 -6.988 1 53.12 116 MET A N 1
ATOM 888 C CA . MET A 1 116 ? -3.273 26.656 -6.07 1 53.12 116 MET A CA 1
ATOM 889 C C . MET A 1 116 ? -4.691 26.219 -5.707 1 53.12 116 MET A C 1
ATOM 891 O O . MET A 1 116 ? -5.488 27.031 -5.238 1 53.12 116 MET A O 1
ATOM 895 N N . MET A 1 117 ? -5.395 25.672 -6.609 1 51.84 117 MET A N 1
ATOM 896 C CA . MET A 1 117 ? -6.727 25.078 -6.559 1 51.84 117 MET A CA 1
ATOM 897 C C . MET A 1 117 ? -7.297 25.141 -5.145 1 51.84 117 MET A C 1
ATOM 899 O O . MET A 1 117 ? -8.344 24.547 -4.863 1 51.84 117 MET A O 1
ATOM 903 N N . GLY A 1 118 ? -6.484 25.594 -4.363 1 56.28 118 GLY A N 1
ATOM 904 C CA . GLY A 1 118 ? -6.98 25.484 -3 1 56.28 118 GLY A CA 1
ATOM 905 C C . GLY A 1 118 ? -7.969 26.578 -2.639 1 56.28 118 GLY A C 1
ATOM 906 O O . GLY A 1 118 ? -7.707 27.75 -2.865 1 56.28 118 GLY A O 1
ATOM 907 N N . ARG A 1 119 ? -9.18 26.344 -2.477 1 67.56 119 ARG A N 1
ATOM 908 C CA . ARG A 1 119 ? -10.312 27.188 -2.09 1 67.56 119 ARG A CA 1
ATOM 909 C C . ARG A 1 119 ? -10.266 27.516 -0.601 1 67.56 119 ARG A C 1
ATOM 911 O O . ARG A 1 119 ? -10.961 26.875 0.197 1 67.56 119 ARG A O 1
ATOM 918 N N . GLY A 1 120 ? -9.094 28.172 -0.309 1 82.94 120 GLY A N 1
ATOM 919 C CA . GLY A 1 120 ? -9.102 28.531 1.099 1 82.94 120 GLY A CA 1
ATOM 920 C C . GLY A 1 120 ? -9.086 30.031 1.326 1 82.94 120 GLY A C 1
ATOM 921 O O . GLY A 1 120 ? -8.781 30.812 0.412 1 82.94 120 GLY A O 1
ATOM 922 N N . GLU A 1 121 ? -9.688 30.562 2.482 1 89.19 121 GLU A N 1
ATOM 923 C CA . GLU A 1 121 ? -9.648 31.938 2.959 1 89.19 121 GLU A CA 1
ATOM 924 C C . GLU A 1 121 ? -8.734 32.062 4.172 1 89.19 121 GLU A C 1
ATOM 926 O O . GLU A 1 121 ? -8.422 31.094 4.836 1 89.19 121 GLU A O 1
ATOM 931 N N . ILE A 1 122 ? -8.305 33.312 4.277 1 91.94 122 ILE A N 1
ATOM 932 C CA . ILE A 1 122 ? -7.523 33.594 5.473 1 91.94 122 ILE A CA 1
ATOM 933 C C . ILE A 1 122 ? -8.242 33.031 6.707 1 91.94 122 ILE A C 1
ATOM 935 O O . ILE A 1 122 ? -9.461 33.188 6.844 1 91.94 122 ILE A O 1
ATOM 939 N N . GLY A 1 123 ? -7.496 32.344 7.504 1 95 123 GLY A N 1
ATOM 940 C CA . GLY A 1 123 ? -8.078 31.844 8.734 1 95 123 GLY A CA 1
ATOM 941 C C . GLY A 1 123 ? -8.617 30.422 8.602 1 95 123 GLY A C 1
ATOM 942 O O . GLY A 1 123 ? -8.875 29.75 9.602 1 95 123 GLY A O 1
ATOM 943 N N . GLN A 1 124 ? -8.805 29.984 7.402 1 94.94 124 GLN A N 1
ATOM 944 C CA . GLN A 1 124 ? -9.219 28.594 7.199 1 94.94 124 GLN A CA 1
ATOM 945 C C . GLN A 1 124 ? -8.031 27.641 7.301 1 94.94 124 GLN A C 1
ATOM 947 O O . GLN A 1 124 ? -6.879 28.062 7.199 1 94.94 124 GLN A O 1
ATOM 952 N N . TRP A 1 125 ? -8.43 26.359 7.547 1 93.81 125 TRP A N 1
ATOM 953 C CA . TRP A 1 125 ? -7.375 25.406 7.848 1 93.81 125 TRP A CA 1
ATOM 954 C C . TRP A 1 125 ? -7.145 24.453 6.668 1 93.81 125 TRP A C 1
ATOM 956 O O . TRP A 1 125 ? -8.055 24.203 5.883 1 93.81 125 TRP A O 1
ATOM 966 N N . LYS A 1 126 ? -5.98 23.953 6.609 1 89.06 126 LYS A N 1
ATOM 967 C CA . LYS A 1 126 ? -5.562 22.953 5.617 1 89.06 126 LYS A CA 1
ATOM 968 C C . LYS A 1 126 ? -4.621 21.922 6.234 1 89.06 126 LYS A C 1
ATOM 970 O O . LYS A 1 126 ? -3.787 22.266 7.078 1 89.06 126 LYS A O 1
ATOM 975 N N . THR A 1 127 ? -4.848 20.797 5.676 1 85.19 127 THR A N 1
ATOM 976 C CA . THR A 1 127 ? -3.887 19.781 6.094 1 85.19 127 THR A CA 1
ATOM 977 C C . THR A 1 127 ? -2.611 19.875 5.262 1 85.19 127 THR A C 1
ATOM 979 O O . THR A 1 127 ? -2.639 20.328 4.121 1 85.19 127 THR A O 1
ATOM 982 N N . GLY A 1 128 ? -1.561 19.469 5.914 1 81 128 GLY A N 1
ATOM 983 C CA . GLY A 1 128 ? -0.269 19.375 5.25 1 81 128 GLY A CA 1
ATOM 984 C C . GLY A 1 128 ? 0.579 18.234 5.77 1 81 128 GLY A C 1
ATOM 985 O O . GLY A 1 128 ? 0.287 17.656 6.828 1 81 128 GLY A O 1
ATOM 986 N N . ARG A 1 129 ? 1.547 17.953 4.957 1 79.81 129 ARG A N 1
ATOM 987 C CA . ARG A 1 129 ? 2.535 16.984 5.418 1 79.81 129 ARG A CA 1
ATOM 988 C C . ARG A 1 129 ? 3.275 17.5 6.648 1 79.81 129 ARG A C 1
ATOM 990 O O . ARG A 1 129 ? 3.791 18.625 6.645 1 79.81 129 ARG A O 1
ATOM 997 N N . CYS A 1 130 ? 3.363 16.672 7.598 1 84.44 130 CYS A N 1
ATOM 998 C CA . CYS A 1 130 ? 3.939 17.094 8.867 1 84.44 130 CYS A CA 1
ATOM 999 C C . CYS A 1 130 ? 5.422 17.422 8.719 1 84.44 130 CYS A C 1
ATOM 1001 O O . CYS A 1 130 ? 5.992 18.141 9.547 1 84.44 130 CYS A O 1
ATOM 1003 N N . ASP A 1 131 ? 5.992 16.938 7.617 1 83.38 131 ASP A N 1
ATOM 1004 C CA . ASP A 1 131 ? 7.426 17.156 7.43 1 83.38 131 ASP A CA 1
ATOM 1005 C C . ASP A 1 131 ? 7.691 18.391 6.578 1 83.38 131 ASP A C 1
ATOM 1007 O O . ASP A 1 131 ? 8.844 18.719 6.305 1 83.38 131 ASP A O 1
ATOM 1011 N N . SER A 1 132 ? 6.609 19.031 6.117 1 85.25 132 SER A N 1
ATOM 1012 C CA . SER A 1 132 ? 6.793 20.312 5.453 1 85.25 132 SER A CA 1
ATOM 1013 C C . SER A 1 132 ? 7.121 21.422 6.457 1 85.25 132 SER A C 1
ATOM 1015 O O . SER A 1 132 ? 6.75 21.328 7.629 1 85.25 132 SER A O 1
ATOM 1017 N N . GLN A 1 133 ? 7.836 22.422 5.93 1 92.12 133 GLN A N 1
ATOM 1018 C CA . GLN A 1 133 ? 8.25 23.5 6.824 1 92.12 133 GLN A CA 1
ATOM 1019 C C . GLN A 1 133 ? 7.387 24.734 6.629 1 92.12 133 GLN A C 1
ATOM 1021 O O . GLN A 1 133 ? 7.242 25.234 5.508 1 92.12 133 GLN A O 1
ATOM 1026 N N . HIS A 1 134 ? 6.789 25.219 7.641 1 93.38 134 HIS A N 1
ATOM 1027 C CA . HIS A 1 134 ? 5.957 26.422 7.66 1 93.38 134 HIS A CA 1
ATOM 1028 C C . HIS A 1 134 ? 6.172 27.219 8.938 1 93.38 134 HIS A C 1
ATOM 1030 O O . HIS A 1 134 ? 6.668 26.688 9.93 1 93.38 134 HIS A O 1
ATOM 1036 N N . PRO A 1 135 ? 5.91 28.578 8.82 1 95.62 135 PRO A N 1
ATOM 1037 C CA . PRO A 1 135 ? 5.797 29.281 10.094 1 95.62 135 PRO A CA 1
ATOM 1038 C C . PRO A 1 135 ? 4.766 28.656 11.031 1 95.62 135 PRO A C 1
ATOM 1040 O O . PRO A 1 135 ? 4.004 27.781 10.617 1 95.62 135 PRO A O 1
ATOM 1043 N N . PHE A 1 136 ? 4.863 29.125 12.281 1 96.69 136 PHE A N 1
ATOM 1044 C CA . PHE A 1 136 ? 3.979 28.5 13.258 1 96.69 136 PHE A CA 1
ATOM 1045 C C . PHE A 1 136 ? 3.6 29.5 14.352 1 96.69 136 PHE A C 1
ATOM 1047 O O . PHE A 1 136 ? 4.242 30.531 14.5 1 96.69 136 PHE A O 1
ATOM 1054 N N . ILE A 1 137 ? 2.527 29.203 15.031 1 96.5 137 ILE A N 1
ATOM 1055 C CA . ILE A 1 137 ? 2.031 30.078 16.094 1 96.5 137 ILE A CA 1
ATOM 1056 C C . ILE A 1 137 ? 1.828 29.266 17.375 1 96.5 137 ILE A C 1
ATOM 1058 O O . ILE A 1 137 ? 1.301 28.141 17.328 1 96.5 137 ILE A O 1
ATOM 1062 N N . CYS A 1 138 ? 2.371 29.812 18.453 1 96.62 138 CYS A N 1
ATOM 1063 C CA . CYS A 1 138 ? 2.293 29.188 19.766 1 96.62 138 CYS A CA 1
ATOM 1064 C C . CYS A 1 138 ? 1.239 29.859 20.641 1 96.62 138 CYS A C 1
ATOM 1066 O O . CYS A 1 138 ? 0.916 31.031 20.422 1 96.62 138 CYS A O 1
ATOM 1068 N N . LYS A 1 139 ? 0.723 29.109 21.516 1 96.06 139 LYS A N 1
ATOM 1069 C CA . LYS A 1 139 ? -0.225 29.594 22.516 1 96.06 139 LYS A CA 1
ATOM 1070 C C . LYS A 1 139 ? 0.162 29.109 23.906 1 96.06 139 LYS A C 1
ATOM 1072 O O . LYS A 1 139 ? 0.445 27.922 24.109 1 96.06 139 LYS A O 1
ATOM 1077 N N . LYS A 1 140 ? 0.304 30.016 24.844 1 93 140 LYS A N 1
ATOM 1078 C CA . LYS A 1 140 ? 0.577 29.688 26.25 1 93 140 LYS A CA 1
ATOM 1079 C C . LYS A 1 140 ? -0.714 29.406 27 1 93 140 LYS A C 1
ATOM 1081 O O . LYS A 1 140 ? -1.718 30.094 26.812 1 93 140 LYS A O 1
ATOM 1086 N N . PRO A 1 141 ? -0.646 28.25 27.703 1 83.12 141 PRO A N 1
ATOM 1087 C CA . PRO A 1 141 ? -1.837 27.969 28.5 1 83.12 141 PRO A CA 1
ATOM 1088 C C . PRO A 1 141 ? -2.182 29.109 29.469 1 83.12 141 PRO A C 1
ATOM 1090 O O . PRO A 1 141 ? -1.292 29.828 29.906 1 83.12 141 PRO A O 1
ATOM 1093 N N . LYS A 1 142 ? -3.555 29.438 29.641 1 65 142 LYS A N 1
ATOM 1094 C CA . LYS A 1 142 ? -3.99 30.438 30.609 1 65 142 LYS A CA 1
ATOM 1095 C C . LYS A 1 142 ? -3.607 30.031 32.031 1 65 142 LYS A C 1
ATOM 1097 O O . LYS A 1 142 ? -3.645 28.844 32.375 1 65 142 LYS A O 1
ATOM 1102 N N . MET B 1 1 ? -2.506 -29.484 -21 1 72.06 1 MET B N 1
ATOM 1103 C CA . MET B 1 1 ? -3.545 -28.797 -21.781 1 72.06 1 MET B CA 1
ATOM 1104 C C . MET B 1 1 ? -3.008 -27.531 -22.406 1 72.06 1 MET B C 1
ATOM 1106 O O . MET B 1 1 ? -2.52 -26.641 -21.703 1 72.06 1 MET B O 1
ATOM 1110 N N . PRO B 1 2 ? -3.115 -27.531 -23.75 1 75.62 2 PRO B N 1
ATOM 1111 C CA . PRO B 1 2 ? -2.482 -26.422 -24.453 1 75.62 2 PRO B CA 1
ATOM 1112 C C . PRO B 1 2 ? -3.262 -25.109 -24.312 1 75.62 2 PRO B C 1
ATOM 1114 O O . PRO B 1 2 ? -2.736 -24.031 -24.609 1 75.62 2 PRO B O 1
ATOM 1117 N N . ASP B 1 3 ? -4.535 -25.203 -23.859 1 86.12 3 ASP B N 1
ATOM 1118 C CA . ASP B 1 3 ? -5.305 -24 -23.594 1 86.12 3 ASP B CA 1
ATOM 1119 C C . ASP B 1 3 ? -4.617 -23.125 -22.547 1 86.12 3 ASP B C 1
ATOM 1121 O O . ASP B 1 3 ? -4.086 -23.641 -21.562 1 86.12 3 ASP B O 1
ATOM 1125 N N . LYS B 1 4 ? -4.543 -22.016 -22.812 1 93.31 4 LYS B N 1
ATOM 1126 C CA . LYS B 1 4 ? -3.963 -21.094 -21.828 1 93.31 4 LYS B CA 1
ATOM 1127 C C . LYS B 1 4 ? -5.039 -20.5 -20.922 1 93.31 4 LYS B C 1
ATOM 1129 O O . LYS B 1 4 ? -6.008 -19.922 -21.406 1 93.31 4 LYS B O 1
ATOM 1134 N N . LEU B 1 5 ? -4.926 -20.734 -19.703 1 95.62 5 LEU B N 1
ATOM 1135 C CA . LEU B 1 5 ? -5.891 -20.266 -18.719 1 95.62 5 LEU B CA 1
ATOM 1136 C C . LEU B 1 5 ? -5.188 -19.594 -17.547 1 95.62 5 LEU B C 1
ATOM 1138 O O . LEU B 1 5 ? -4.004 -19.828 -17.297 1 95.62 5 LEU B O 1
ATOM 1142 N N . LYS B 1 6 ? -5.945 -18.781 -16.906 1 93.06 6 LYS B N 1
ATOM 1143 C CA . LYS B 1 6 ? -5.504 -18.328 -15.594 1 93.06 6 LYS B CA 1
ATOM 1144 C C . LYS B 1 6 ? -5.387 -19.484 -14.609 1 93.06 6 LYS B C 1
ATOM 1146 O O . LYS B 1 6 ? -6.027 -20.531 -14.789 1 93.06 6 LYS B O 1
ATOM 1151 N N . TRP B 1 7 ? -4.602 -19.266 -13.711 1 93.06 7 TRP B N 1
ATOM 1152 C CA . TRP B 1 7 ? -4.328 -20.359 -12.773 1 93.06 7 TRP B CA 1
ATOM 1153 C C . TRP B 1 7 ? -5.621 -20.859 -12.133 1 93.06 7 TRP B C 1
ATOM 1155 O O . TRP B 1 7 ? -5.852 -22.062 -12.055 1 93.06 7 TRP B O 1
ATOM 1165 N N . THR B 1 8 ? -6.516 -19.938 -11.727 1 90.81 8 THR B N 1
ATOM 1166 C CA . THR B 1 8 ? -7.77 -20.328 -11.086 1 90.81 8 THR B CA 1
ATOM 1167 C C . THR B 1 8 ? -8.672 -21.078 -12.07 1 90.81 8 THR B C 1
ATOM 1169 O O . THR B 1 8 ? -9.328 -22.047 -11.695 1 90.81 8 THR B O 1
ATOM 1172 N N . ASP B 1 9 ? -8.719 -20.594 -13.234 1 94.69 9 ASP B N 1
ATOM 1173 C CA . ASP B 1 9 ? -9.508 -21.281 -14.258 1 94.69 9 ASP B CA 1
ATOM 1174 C C . ASP B 1 9 ? -8.922 -22.641 -14.578 1 94.69 9 ASP B C 1
ATOM 1176 O O . ASP B 1 9 ? -9.664 -23.609 -14.797 1 94.69 9 ASP B O 1
ATOM 1180 N N . ALA B 1 10 ? -7.605 -22.703 -14.703 1 96.69 10 ALA B N 1
ATOM 1181 C CA . ALA B 1 10 ? -6.934 -23.984 -14.922 1 96.69 10 ALA B CA 1
ATOM 1182 C C . ALA B 1 10 ? -7.254 -24.969 -13.805 1 96.69 10 ALA B C 1
ATOM 1184 O O . ALA B 1 10 ? -7.535 -26.141 -14.062 1 96.69 10 ALA B O 1
ATOM 1185 N N . LYS B 1 11 ? -7.188 -24.5 -12.594 1 95.44 11 LYS B N 1
ATOM 1186 C CA . LYS B 1 11 ? -7.562 -25.328 -11.453 1 95.44 11 LYS B CA 1
ATOM 1187 C C . LYS B 1 11 ? -8.984 -25.859 -11.609 1 95.44 11 LYS B C 1
ATOM 1189 O O . LYS B 1 11 ? -9.211 -27.062 -11.445 1 95.44 11 LYS B O 1
ATOM 1194 N N . SER B 1 12 ? -9.859 -25.047 -11.922 1 95.62 12 SER B N 1
ATOM 1195 C CA . SER B 1 12 ? -11.258 -25.438 -12.078 1 95.62 12 SER B CA 1
ATOM 1196 C C . SER B 1 12 ? -11.43 -26.438 -13.211 1 95.62 12 SER B C 1
ATOM 1198 O O . SER B 1 12 ? -12.188 -27.406 -13.078 1 95.62 12 SER B O 1
ATOM 1200 N N . ARG B 1 13 ? -10.773 -26.203 -14.289 1 96.19 13 ARG B N 1
ATOM 1201 C CA . ARG B 1 13 ? -10.859 -27.109 -15.43 1 96.19 13 ARG B CA 1
ATOM 1202 C C . ARG B 1 13 ? -10.383 -28.5 -15.047 1 96.19 13 ARG B C 1
ATOM 1204 O O . ARG B 1 13 ? -11.008 -29.5 -15.422 1 96.19 13 ARG B O 1
ATOM 1211 N N . CYS B 1 14 ? -9.273 -28.609 -14.367 1 97.38 14 CYS B N 1
ATOM 1212 C CA . CYS B 1 14 ? -8.797 -29.906 -13.898 1 97.38 14 CYS B CA 1
ATOM 1213 C C . CYS B 1 1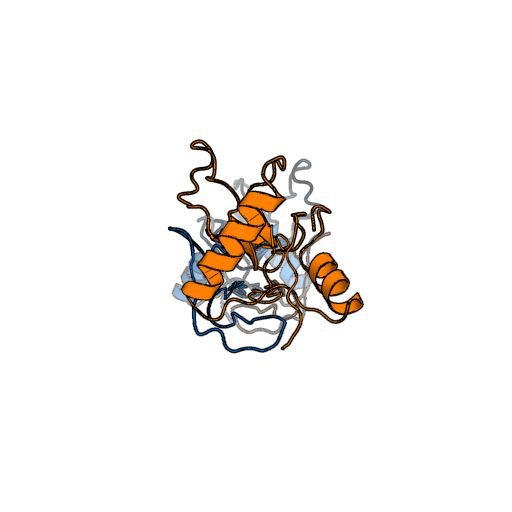4 ? -9.82 -30.562 -12.992 1 97.38 14 CYS B C 1
ATOM 1215 O O . CYS B 1 14 ? -10.109 -31.766 -13.133 1 97.38 14 CYS B O 1
ATOM 1217 N N . GLU B 1 15 ? -10.367 -29.859 -12.109 1 95.62 15 GLU B N 1
ATOM 1218 C CA . GLU B 1 15 ? -11.336 -30.391 -11.156 1 95.62 15 GLU B CA 1
ATOM 1219 C C . GLU B 1 15 ? -12.602 -30.875 -11.867 1 95.62 15 GLU B C 1
ATOM 1221 O O . GLU B 1 15 ? -13.195 -31.875 -11.461 1 95.62 15 GLU B O 1
ATOM 1226 N N . GLN B 1 16 ? -13.023 -30.234 -12.859 1 94.94 16 GLN B N 1
ATOM 1227 C CA . GLN B 1 16 ? -14.18 -30.641 -13.656 1 94.94 16 GLN B CA 1
ATOM 1228 C C . GLN B 1 16 ? -13.969 -32 -14.273 1 94.94 16 GLN B C 1
ATOM 1230 O O . GLN B 1 16 ? -14.938 -32.719 -14.555 1 94.94 16 GLN B O 1
ATOM 1235 N N . HIS B 1 17 ? -12.766 -32.438 -14.453 1 94.75 17 HIS B N 1
ATOM 1236 C CA . HIS B 1 17 ? -12.438 -33.75 -15.031 1 94.75 17 HIS B CA 1
ATOM 1237 C C . HIS B 1 17 ? -12.008 -34.75 -13.961 1 94.75 17 HIS B C 1
ATOM 1239 O O . HIS B 1 17 ? -11.375 -35.75 -14.266 1 94.75 17 HIS B O 1
ATOM 1245 N N . GLY B 1 18 ? -12.266 -34.375 -12.703 1 94.56 18 GLY B N 1
ATOM 1246 C CA . GLY B 1 18 ? -11.93 -35.25 -11.602 1 94.56 18 GLY B CA 1
ATOM 1247 C C . GLY B 1 18 ? -10.445 -35.281 -11.273 1 94.56 18 GLY B C 1
ATOM 1248 O O . GLY B 1 18 ? -9.938 -36.25 -10.711 1 94.56 18 GLY B O 1
ATOM 1249 N N . ALA B 1 19 ? -9.773 -34.281 -11.75 1 96.75 19 ALA B N 1
ATOM 1250 C CA . ALA B 1 19 ? -8.336 -34.156 -11.516 1 96.75 19 ALA B CA 1
ATOM 1251 C C . ALA B 1 19 ? -8.008 -32.875 -10.742 1 96.75 19 ALA B C 1
ATOM 1253 O O . ALA B 1 19 ? -8.914 -32.219 -10.227 1 96.75 19 ALA B O 1
ATOM 1254 N N . HIS B 1 20 ? -6.754 -32.625 -10.461 1 96.62 20 HIS B N 1
ATOM 1255 C CA . HIS B 1 20 ? -6.215 -31.391 -9.875 1 96.62 20 HIS B CA 1
ATOM 1256 C C . HIS B 1 20 ? -5.051 -30.859 -10.695 1 96.62 20 HIS B C 1
ATOM 1258 O O . HIS B 1 20 ? -4.406 -31.609 -11.438 1 96.62 20 HIS B O 1
ATOM 1264 N N . LEU B 1 21 ? -4.777 -29.547 -10.547 1 96.94 21 LEU B N 1
ATOM 1265 C CA . LEU B 1 21 ? -3.461 -29.109 -10.992 1 96.94 21 LEU B CA 1
ATOM 1266 C C . LEU B 1 21 ? -2.357 -29.922 -10.328 1 96.94 21 LEU B C 1
ATOM 1268 O O . LEU B 1 21 ? -2.438 -30.219 -9.133 1 96.94 21 LEU B O 1
ATOM 1272 N N . THR B 1 22 ? -1.467 -30.156 -11.102 1 97.25 22 THR B N 1
ATOM 1273 C CA . THR B 1 22 ? -0.511 -31.203 -10.758 1 97.25 22 THR B CA 1
ATOM 1274 C C . THR B 1 22 ? 0.317 -30.812 -9.547 1 97.25 22 THR B C 1
ATOM 1276 O O . THR B 1 22 ? 0.901 -29.719 -9.516 1 97.25 22 THR B O 1
ATOM 1279 N N . SER B 1 23 ? 0.337 -31.672 -8.578 1 97.5 23 SER B N 1
ATOM 1280 C CA . SER B 1 23 ? 1.298 -31.594 -7.48 1 97.5 23 SER B CA 1
ATOM 1281 C C . SER B 1 23 ? 2.553 -32.406 -7.785 1 97.5 23 SER B C 1
ATOM 1283 O O . SER B 1 23 ? 2.521 -33.312 -8.617 1 97.5 23 SER B O 1
ATOM 1285 N N . VAL B 1 24 ? 3.666 -32.125 -7.121 1 97.38 24 VAL B N 1
ATOM 1286 C CA . VAL B 1 24 ? 4.945 -32.781 -7.324 1 97.38 24 VAL B CA 1
ATOM 1287 C C . VAL B 1 24 ? 5.488 -33.281 -5.984 1 97.38 24 VAL B C 1
ATOM 1289 O O . VAL B 1 24 ? 5.871 -32.469 -5.133 1 97.38 24 VAL B O 1
ATOM 1292 N N . LYS B 1 25 ? 5.551 -34.531 -5.848 1 95.69 25 LYS B N 1
ATOM 1293 C CA . LYS B 1 25 ? 5.875 -35.125 -4.551 1 95.69 25 LYS B CA 1
ATOM 1294 C C . LYS B 1 25 ? 7.383 -35.219 -4.344 1 95.69 25 LYS B C 1
ATOM 1296 O O . LYS B 1 25 ? 7.863 -35.125 -3.211 1 95.69 25 LYS B O 1
ATOM 1301 N N . ASP B 1 26 ? 8.133 -35.5 -5.473 1 96.44 26 ASP B N 1
ATOM 1302 C CA . ASP B 1 26 ? 9.578 -35.688 -5.355 1 96.44 26 ASP B CA 1
ATOM 1303 C C . ASP B 1 26 ? 10.281 -35.406 -6.684 1 96.44 26 ASP B C 1
ATOM 1305 O O . ASP B 1 26 ? 9.625 -35.062 -7.672 1 96.44 26 ASP B O 1
ATOM 1309 N N . ALA B 1 27 ? 11.547 -35.562 -6.68 1 97.06 27 ALA B N 1
ATOM 1310 C CA . ALA B 1 27 ? 12.367 -35.219 -7.844 1 97.06 27 ALA B CA 1
ATOM 1311 C C . ALA B 1 27 ? 12.039 -36.125 -9.023 1 97.06 27 ALA B C 1
ATOM 1313 O O . ALA B 1 27 ? 12.086 -35.688 -10.18 1 97.06 27 ALA B O 1
ATOM 1314 N N . THR B 1 28 ? 11.789 -37.344 -8.711 1 97.62 28 THR B N 1
ATOM 1315 C CA . THR B 1 28 ? 11.461 -38.312 -9.758 1 97.62 28 THR B CA 1
ATOM 1316 C C . THR B 1 28 ? 10.18 -37.906 -10.477 1 97.62 28 THR B C 1
ATOM 1318 O O . THR B 1 28 ? 10.133 -37.875 -11.711 1 97.62 28 THR B O 1
ATOM 1321 N N . GLU B 1 29 ? 9.242 -37.562 -9.664 1 97.12 29 GLU B N 1
ATOM 1322 C CA . GLU B 1 29 ? 7.988 -37.125 -10.258 1 97.12 29 GLU B CA 1
ATOM 1323 C C . GLU B 1 29 ? 8.188 -35.844 -11.062 1 97.12 29 GLU B C 1
ATOM 1325 O O . GLU B 1 29 ? 7.605 -35.688 -12.141 1 97.12 29 GLU B O 1
ATOM 1330 N N . ASN B 1 30 ? 8.922 -34.969 -10.57 1 97.81 30 ASN B N 1
ATOM 1331 C CA . ASN B 1 30 ? 9.219 -33.719 -11.281 1 97.81 30 ASN B CA 1
ATOM 1332 C C . ASN B 1 30 ? 9.82 -34 -12.656 1 97.81 30 ASN B C 1
ATOM 1334 O O . ASN B 1 30 ? 9.445 -33.344 -13.641 1 97.81 30 ASN B O 1
ATOM 1338 N N . LYS B 1 31 ? 10.789 -34.875 -12.656 1 96.75 31 LYS B N 1
ATOM 1339 C CA . LYS B 1 31 ? 11.445 -35.219 -13.914 1 96.75 31 LYS B CA 1
ATOM 1340 C C . LYS B 1 31 ? 10.445 -35.781 -14.914 1 96.75 31 LYS B C 1
ATOM 1342 O O . LYS B 1 31 ? 10.477 -35.438 -16.094 1 96.75 31 LYS B O 1
ATOM 1347 N N . LEU B 1 32 ? 9.578 -36.688 -14.43 1 96.38 32 LEU B N 1
ATOM 1348 C CA . LEU B 1 32 ? 8.57 -37.281 -15.297 1 96.38 32 LEU B CA 1
ATOM 1349 C C . LEU B 1 32 ? 7.645 -36.188 -15.867 1 96.38 32 LEU B C 1
ATOM 1351 O O . LEU B 1 32 ? 7.375 -36.188 -17.078 1 96.38 32 LEU B O 1
ATOM 1355 N N . ILE B 1 33 ? 7.188 -35.281 -15.031 1 96.38 33 ILE B N 1
ATOM 1356 C CA . ILE B 1 33 ? 6.285 -34.219 -15.445 1 96.38 33 ILE B CA 1
ATOM 1357 C C . ILE B 1 33 ? 6.988 -33.312 -16.453 1 96.38 33 ILE B C 1
ATOM 1359 O O . ILE B 1 33 ? 6.41 -32.938 -17.469 1 96.38 33 ILE B O 1
ATOM 1363 N N . SER B 1 34 ? 8.172 -32.938 -16.156 1 95.25 34 SER B N 1
ATOM 1364 C CA . SER B 1 34 ? 8.969 -32.062 -17.031 1 95.25 34 SER B CA 1
ATOM 1365 C C . SER B 1 34 ? 9.086 -32.656 -18.438 1 95.25 34 SER B C 1
ATOM 1367 O O . SER B 1 34 ? 8.977 -31.922 -19.422 1 95.25 34 SER B O 1
ATOM 1369 N N . GLN B 1 35 ? 9.383 -33.938 -18.516 1 94.62 35 GLN B N 1
ATOM 1370 C CA . GLN B 1 35 ? 9.5 -34.594 -19.797 1 94.62 35 GLN B CA 1
ATOM 1371 C C . GLN B 1 35 ? 8.172 -34.562 -20.562 1 94.62 35 GLN B C 1
ATOM 1373 O O . GLN B 1 35 ? 8.148 -34.344 -21.766 1 94.62 35 GLN B O 1
ATOM 1378 N N . LEU B 1 36 ? 7.125 -34.75 -19.828 1 93.56 36 LEU B N 1
ATOM 1379 C CA . LEU B 1 36 ? 5.801 -34.781 -20.438 1 93.56 36 LEU B CA 1
ATOM 1380 C C . LEU B 1 36 ? 5.465 -33.406 -21.016 1 93.56 36 LEU B C 1
ATOM 1382 O O . LEU B 1 36 ? 5.004 -33.312 -22.156 1 93.56 36 LEU B O 1
ATOM 1386 N N . ILE B 1 37 ? 5.742 -32.344 -20.219 1 92.62 37 ILE B N 1
ATOM 1387 C CA . ILE B 1 37 ? 5.324 -31.031 -20.688 1 92.62 37 ILE B CA 1
ATOM 1388 C C . ILE B 1 37 ? 6.246 -30.562 -21.812 1 92.62 37 ILE B C 1
ATOM 1390 O O . ILE B 1 37 ? 5.809 -29.875 -22.734 1 92.62 37 ILE B O 1
ATOM 1394 N N . SER B 1 38 ? 7.504 -30.891 -21.719 1 89.81 38 SER B N 1
ATOM 1395 C CA . SER B 1 38 ? 8.43 -30.5 -22.781 1 89.81 38 SER B CA 1
ATOM 1396 C C . SER B 1 38 ? 8.047 -31.156 -24.109 1 89.81 38 SER B C 1
ATOM 1398 O O . SER B 1 38 ? 8.172 -30.547 -25.156 1 89.81 38 SER B O 1
ATOM 1400 N N . SER B 1 39 ? 7.594 -32.406 -24 1 89.06 39 SER B N 1
ATOM 1401 C CA . SER B 1 39 ? 7.207 -33.125 -25.203 1 89.06 39 SER B CA 1
ATOM 1402 C C . SER B 1 39 ? 5.871 -32.625 -25.75 1 89.06 39 SER B C 1
ATOM 1404 O O . SER B 1 39 ? 5.715 -32.469 -26.969 1 89.06 39 SER B O 1
ATOM 1406 N N . ALA B 1 40 ? 4.949 -32.344 -24.906 1 87.62 40 ALA B N 1
ATOM 1407 C CA . ALA B 1 40 ? 3.594 -31.969 -25.297 1 87.62 40 ALA B CA 1
ATOM 1408 C C . ALA B 1 40 ? 3.543 -30.531 -25.812 1 87.62 40 ALA B C 1
ATOM 1410 O O . ALA B 1 40 ? 2.705 -30.203 -26.656 1 87.62 40 ALA B O 1
ATOM 1411 N N . LEU B 1 41 ? 4.461 -29.75 -25.312 1 85.06 41 LEU B N 1
ATOM 1412 C CA . LEU B 1 41 ? 4.371 -28.328 -25.625 1 85.06 41 LEU B CA 1
ATOM 1413 C C . LEU B 1 41 ? 5.559 -27.891 -26.469 1 85.06 41 LEU B C 1
ATOM 1415 O O . LEU B 1 41 ? 5.977 -26.734 -26.406 1 85.06 41 LEU B O 1
ATOM 1419 N N . LYS B 1 42 ? 6.113 -28.766 -27.25 1 79.38 42 LYS B N 1
ATOM 1420 C CA . LYS B 1 42 ? 7.27 -28.484 -28.094 1 79.38 42 LYS B CA 1
ATOM 1421 C C . LYS B 1 42 ? 6.988 -27.312 -29.031 1 79.38 42 LYS B C 1
ATOM 1423 O O . LYS B 1 42 ? 7.871 -26.484 -29.281 1 79.38 42 LYS B O 1
ATOM 1428 N N . GLN B 1 43 ? 5.789 -27.188 -29.391 1 73.75 43 GLN B N 1
ATOM 1429 C CA . GLN B 1 43 ? 5.449 -26.172 -30.375 1 73.75 43 GLN B CA 1
ATOM 1430 C C . GLN B 1 43 ? 4.883 -24.922 -29.703 1 73.75 43 GLN B C 1
ATOM 1432 O O . GLN B 1 43 ? 4.621 -23.906 -30.359 1 73.75 43 GLN B O 1
ATOM 1437 N N . GLU B 1 44 ? 4.754 -25 -28.359 1 74.38 44 GLU B N 1
ATOM 1438 C CA . GLU B 1 44 ? 4.172 -23.875 -27.625 1 74.38 44 GLU B CA 1
ATOM 1439 C C . GLU B 1 44 ? 5.211 -22.797 -27.344 1 74.38 44 GLU B C 1
ATOM 1441 O O . GLU B 1 44 ? 6.359 -23.109 -27 1 74.38 44 GLU B O 1
ATOM 1446 N N . LYS B 1 45 ? 4.785 -21.641 -27.469 1 71.69 45 LYS B N 1
ATOM 1447 C CA . LYS B 1 45 ? 5.684 -20.516 -27.25 1 71.69 45 LYS B CA 1
ATOM 1448 C C . LYS B 1 45 ? 5.836 -20.203 -25.766 1 71.69 45 LYS B C 1
ATOM 1450 O O . LYS B 1 45 ? 6.895 -19.766 -25.328 1 71.69 45 LYS B O 1
ATOM 1455 N N . ASP B 1 46 ? 4.785 -20.5 -25.109 1 75.5 46 ASP B N 1
ATOM 1456 C CA . ASP B 1 46 ? 4.832 -20.25 -23.672 1 75.5 46 ASP B CA 1
ATOM 1457 C C . ASP B 1 46 ? 5.801 -21.219 -22.984 1 75.5 46 ASP B C 1
ATOM 1459 O O . ASP B 1 46 ? 5.801 -22.406 -23.266 1 75.5 46 ASP B O 1
ATOM 1463 N N . ASP B 1 47 ? 6.613 -20.609 -22.125 1 84.62 47 ASP B N 1
ATOM 1464 C CA . ASP B 1 47 ? 7.645 -21.422 -21.484 1 84.62 47 ASP B CA 1
ATOM 1465 C C . ASP B 1 47 ? 7.18 -21.906 -20.109 1 84.62 47 ASP B C 1
ATOM 1467 O O . ASP B 1 47 ? 7.832 -22.766 -19.5 1 84.62 47 ASP B O 1
ATOM 1471 N N . LEU B 1 48 ? 6.02 -21.406 -19.734 1 91.56 48 LEU B N 1
ATOM 1472 C CA . LEU B 1 48 ? 5.578 -21.75 -18.391 1 91.56 48 LEU B CA 1
ATOM 1473 C C . LEU B 1 48 ? 4.281 -22.562 -18.438 1 91.56 48 LEU B C 1
ATOM 1475 O O . LEU B 1 48 ? 3.369 -22.234 -19.188 1 91.56 48 LEU B O 1
ATOM 1479 N N . VAL B 1 49 ? 4.199 -23.609 -17.656 1 95.44 49 VAL B N 1
ATOM 1480 C CA . VAL B 1 49 ? 3.02 -24.453 -17.5 1 95.44 49 VAL B CA 1
ATOM 1481 C C . VAL B 1 49 ? 2.555 -24.438 -16.047 1 95.44 49 VAL B C 1
ATOM 1483 O O . VAL B 1 49 ? 3.316 -24.781 -15.141 1 95.44 49 VAL B O 1
ATOM 1486 N N . TRP B 1 50 ? 1.337 -24.109 -15.836 1 96.69 50 TRP B N 1
ATOM 1487 C CA . TRP B 1 50 ? 0.817 -24.047 -14.469 1 96.69 50 TRP B CA 1
ATOM 1488 C C . TRP B 1 50 ? 0.884 -25.422 -13.797 1 96.69 50 TRP B C 1
ATOM 1490 O O . TRP B 1 50 ? 0.496 -26.422 -14.391 1 96.69 50 TRP B O 1
ATOM 1500 N N . ILE B 1 51 ? 1.35 -25.438 -12.547 1 97.69 51 ILE B N 1
ATOM 1501 C CA . ILE B 1 51 ? 1.187 -26.547 -11.617 1 97.69 51 ILE B CA 1
ATOM 1502 C C . ILE B 1 51 ? 0.336 -26.109 -10.43 1 97.69 51 ILE B C 1
ATOM 1504 O O . ILE B 1 51 ? -0.071 -24.953 -10.344 1 97.69 51 ILE B O 1
ATOM 1508 N N . GLY B 1 52 ? 0.02 -27.016 -9.539 1 96.25 52 GLY B N 1
ATOM 1509 C CA . GLY B 1 52 ? -0.996 -26.766 -8.531 1 96.25 52 GLY B CA 1
ATOM 1510 C C . GLY B 1 52 ? -0.445 -26.125 -7.273 1 96.25 52 GLY B C 1
ATOM 1511 O O . GLY B 1 52 ? -0.965 -26.344 -6.176 1 96.25 52 GLY B O 1
ATOM 1512 N N . LEU B 1 53 ? 0.618 -25.344 -7.352 1 92.62 53 LEU B N 1
ATOM 1513 C CA . LEU B 1 53 ? 1.226 -24.703 -6.184 1 92.62 53 LEU B CA 1
ATOM 1514 C C . LEU B 1 53 ? 0.885 -23.219 -6.129 1 92.62 53 LEU B C 1
ATOM 1516 O O . LEU B 1 53 ? 0.974 -22.516 -7.137 1 92.62 53 LEU B O 1
ATOM 1520 N N . THR B 1 54 ? 0.411 -22.734 -4.945 1 87.75 54 THR B N 1
ATOM 1521 C CA . THR B 1 54 ? 0.073 -21.328 -4.762 1 87.75 54 THR B CA 1
ATOM 1522 C C . THR B 1 54 ? 0.313 -20.906 -3.316 1 87.75 54 THR B C 1
ATOM 1524 O O . THR B 1 54 ? 0.328 -21.734 -2.41 1 87.75 54 THR B O 1
ATOM 1527 N N . ASN B 1 55 ? 0.672 -19.656 -3.213 1 77.75 55 ASN B N 1
ATOM 1528 C CA . ASN B 1 55 ? 0.729 -19.125 -1.855 1 77.75 55 ASN B CA 1
ATOM 1529 C C . ASN B 1 55 ? -0.598 -18.5 -1.443 1 77.75 55 ASN B C 1
ATOM 1531 O O . ASN B 1 55 ? -0.771 -18.094 -0.289 1 77.75 55 ASN B O 1
ATOM 1535 N N . GLY B 1 56 ? -1.574 -18.562 -2.145 1 66.88 56 GLY B N 1
ATOM 1536 C CA . GLY B 1 56 ? -2.889 -18.031 -1.837 1 66.88 56 GLY B CA 1
ATOM 1537 C C . GLY B 1 56 ? -2.971 -16.531 -2.006 1 66.88 56 GLY B C 1
ATOM 1538 O O . GLY B 1 56 ? -1.959 -15.867 -2.254 1 66.88 56 GLY B O 1
ATOM 1539 N N . LYS B 1 57 ? -4.219 -15.898 -2.172 1 55.03 57 LYS B N 1
ATOM 1540 C CA . LYS B 1 57 ? -4.496 -14.477 -2.334 1 55.03 57 LYS B CA 1
ATOM 1541 C C . LYS B 1 57 ? -4.113 -13.695 -1.079 1 55.03 57 LYS B C 1
ATOM 1543 O O . LYS B 1 57 ? -4.566 -14.016 0.021 1 55.03 57 LYS B O 1
ATOM 1548 N N . LYS B 1 58 ? -2.947 -13.234 -1.024 1 51.56 58 LYS B N 1
ATOM 1549 C CA . LYS B 1 58 ? -2.758 -12.367 0.133 1 51.56 58 LYS B CA 1
ATOM 1550 C C . LYS B 1 58 ? -2.766 -10.898 -0.276 1 51.56 58 LYS B C 1
ATOM 1552 O O . LYS B 1 58 ? -2.076 -10.508 -1.22 1 51.56 58 LYS B O 1
ATOM 1557 N N . VAL B 1 59 ? -4.074 -10.312 -0.229 1 46.75 59 VAL B N 1
ATOM 1558 C CA . VAL B 1 59 ? -4.176 -8.891 -0.537 1 46.75 59 VAL B CA 1
ATOM 1559 C C . VAL B 1 59 ? -3.834 -8.062 0.703 1 46.75 59 VAL B C 1
ATOM 1561 O O . VAL B 1 59 ? -4.277 -8.383 1.809 1 46.75 59 VAL B O 1
ATOM 1564 N N . ILE B 1 60 ? -2.82 -7.324 0.651 1 46.91 60 ILE B N 1
ATOM 1565 C CA . ILE B 1 60 ? -2.533 -6.402 1.745 1 46.91 60 ILE B CA 1
ATOM 1566 C C . ILE B 1 60 ? -3.289 -5.094 1.53 1 46.91 60 ILE B C 1
ATOM 1568 O O . ILE B 1 60 ? -3.324 -4.566 0.417 1 46.91 60 ILE B O 1
ATOM 1572 N N . SER B 1 61 ? -4.43 -4.824 2.215 1 44.5 61 SER B N 1
ATOM 1573 C CA . SER B 1 61 ? -5.098 -3.531 2.146 1 44.5 61 SER B CA 1
ATOM 1574 C C . SER B 1 61 ? -4.434 -2.516 3.068 1 44.5 61 SER B C 1
ATOM 1576 O O . SER B 1 61 ? -4.023 -2.854 4.18 1 44.5 61 SER B O 1
ATOM 1578 N N . ILE B 1 62 ? -3.75 -1.557 2.555 1 44.72 62 ILE B N 1
ATOM 1579 C CA . ILE B 1 62 ? -3.266 -0.458 3.381 1 44.72 62 ILE B CA 1
ATOM 1580 C C . ILE B 1 62 ? -4.391 0.545 3.619 1 44.72 62 ILE B C 1
ATOM 1582 O O . ILE B 1 62 ? -4.988 1.054 2.668 1 44.72 62 ILE B O 1
ATOM 1586 N N . LEU B 1 63 ? -5.16 0.513 4.633 1 42.53 63 LEU B N 1
ATOM 1587 C CA . LEU B 1 63 ? -6.176 1.511 4.949 1 42.53 63 LEU B CA 1
ATOM 1588 C C . LEU B 1 63 ? -5.555 2.715 5.652 1 42.53 63 LEU B C 1
ATOM 1590 O O . LEU B 1 63 ? -4.77 2.555 6.59 1 42.53 63 LEU B O 1
ATOM 1594 N N . GLN B 1 64 ? -5.223 3.75 4.953 1 45.5 64 GLN B N 1
ATOM 1595 C CA . GLN B 1 64 ? -4.957 5.008 5.645 1 45.5 64 GLN B CA 1
ATOM 1596 C C . GLN B 1 64 ? -6.211 5.527 6.34 1 45.5 64 GLN B C 1
ATOM 1598 O O . GLN B 1 64 ? -7.262 5.672 5.711 1 45.5 64 GLN B O 1
ATOM 1603 N N . LEU B 1 65 ? -6.516 5.305 7.617 1 43.59 65 LEU B N 1
ATOM 1604 C CA . LEU B 1 65 ? -7.695 5.906 8.227 1 43.59 65 LEU B CA 1
ATOM 1605 C C . LEU B 1 65 ? -7.422 7.348 8.641 1 43.59 65 LEU B C 1
ATOM 1607 O O . LEU B 1 65 ? -6.449 7.625 9.344 1 43.59 65 LEU B O 1
ATOM 1611 N N . TRP B 1 66 ? -7.484 8.312 7.758 1 44.47 66 TRP B N 1
ATOM 1612 C CA . TRP B 1 66 ? -7.516 9.695 8.219 1 44.47 66 TRP B CA 1
ATOM 1613 C C . TRP B 1 66 ? -8.367 9.836 9.469 1 44.47 66 TRP B C 1
ATOM 1615 O O . TRP B 1 66 ? -8.195 10.781 10.242 1 44.47 66 TRP B O 1
ATOM 1625 N N . GLY B 1 67 ? -9.547 9.211 9.523 1 46.5 67 GLY B N 1
ATOM 1626 C CA . GLY B 1 67 ? -10.719 9.766 10.188 1 46.5 67 GLY B CA 1
ATOM 1627 C C . GLY B 1 67 ? -10.414 10.359 11.547 1 46.5 67 GLY B C 1
ATOM 1628 O O . GLY B 1 67 ? -10.125 11.547 11.664 1 46.5 67 GLY B O 1
ATOM 1629 N N . SER B 1 68 ? -10.758 9.758 12.547 1 53.47 68 SER B N 1
ATOM 1630 C CA . SER B 1 68 ? -11.539 10.055 13.742 1 53.47 68 SER B CA 1
ATOM 1631 C C . SER B 1 68 ? -10.656 10.57 14.867 1 53.47 68 SER B C 1
ATOM 1633 O O . SER B 1 68 ? -11.156 11.047 15.891 1 53.47 68 SER B O 1
ATOM 1635 N N . ASP B 1 69 ? -9.289 10.922 14.477 1 69.62 69 ASP B N 1
ATOM 1636 C CA . ASP B 1 69 ? -8.586 11.148 15.742 1 69.62 69 ASP B CA 1
ATOM 1637 C C . ASP B 1 69 ? -7.891 12.508 15.75 1 69.62 69 ASP B C 1
ATOM 1639 O O . ASP B 1 69 ? -6.746 12.617 16.188 1 69.62 69 ASP B O 1
ATOM 1643 N N . LEU B 1 70 ? -8.625 13.5 15.258 1 81.19 70 LEU B N 1
ATOM 1644 C CA . LEU B 1 70 ? -8.047 14.836 15.398 1 81.19 70 LEU B CA 1
ATOM 1645 C C . LEU B 1 70 ? -7.805 15.172 16.875 1 81.19 70 LEU B C 1
ATOM 1647 O O . LEU B 1 70 ? -8.672 14.945 17.719 1 81.19 70 LEU B O 1
ATOM 1651 N N . LYS B 1 71 ? -6.672 15.625 17.125 1 88.31 71 LYS B N 1
ATOM 1652 C CA . LYS B 1 71 ? -6.34 16.047 18.484 1 88.31 71 LYS B CA 1
ATOM 1653 C C . LYS B 1 71 ? -5.5 17.328 18.469 1 88.31 71 LYS B C 1
ATOM 1655 O O . LYS B 1 71 ? -4.629 17.484 17.609 1 88.31 71 LYS B O 1
ATOM 1660 N N . TRP B 1 72 ? -5.879 18.109 19.422 1 93.25 72 TRP B N 1
ATOM 1661 C CA . TRP B 1 72 ? -4.973 19.219 19.719 1 93.25 72 TRP B CA 1
ATOM 1662 C C . TRP B 1 72 ? -3.758 18.734 20.516 1 93.25 72 TRP B C 1
ATOM 1664 O O . TRP B 1 72 ? -3.887 17.891 21.406 1 93.25 72 TRP B O 1
ATOM 1674 N N . THR B 1 73 ? -2.668 19.297 20.203 1 91 73 THR B N 1
ATOM 1675 C CA . THR B 1 73 ? -1.45 18.891 20.891 1 91 73 THR B CA 1
ATOM 1676 C C . THR B 1 73 ? -1.525 19.234 22.375 1 91 73 THR B C 1
ATOM 1678 O O . THR B 1 73 ? -0.824 18.625 23.188 1 91 73 THR B O 1
ATOM 1681 N N . ASP B 1 74 ? -2.295 20.25 22.688 1 92.19 74 ASP B N 1
ATOM 1682 C CA . ASP B 1 74 ? -2.369 20.656 24.094 1 92.19 74 ASP B CA 1
ATOM 1683 C C . ASP B 1 74 ? -3.406 19.828 24.844 1 92.1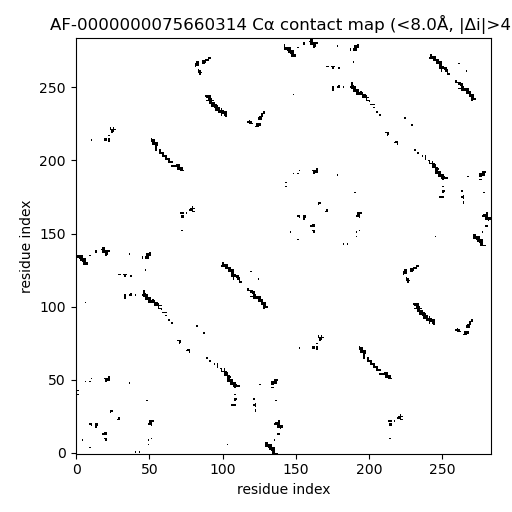9 74 ASP B C 1
ATOM 1685 O O . ASP B 1 74 ? -3.672 20.078 26.016 1 92.19 74 ASP B O 1
ATOM 1689 N N . GLY B 1 75 ? -4.094 18.938 24.172 1 90.75 75 GLY B N 1
ATOM 1690 C CA . GLY B 1 75 ? -5.023 18.031 24.828 1 90.75 75 GLY B CA 1
ATOM 1691 C C . GLY B 1 75 ? -6.441 18.562 24.891 1 90.75 75 GLY B C 1
ATOM 1692 O O . GLY B 1 75 ? -7.359 17.859 25.328 1 90.75 75 GLY B O 1
ATOM 1693 N N . SER B 1 76 ? -6.641 19.844 24.562 1 92.56 76 SER B N 1
ATOM 1694 C CA . SER B 1 76 ? -7.992 20.391 24.562 1 92.56 76 SER B CA 1
ATOM 1695 C C . SER B 1 76 ? -8.906 19.625 23.609 1 92.56 76 SER B C 1
ATOM 1697 O O . SER B 1 76 ? -8.438 19.016 22.656 1 92.56 76 SER B O 1
ATOM 1699 N N . PRO B 1 77 ? -10.141 19.531 23.922 1 92 77 PRO B N 1
ATOM 1700 C CA . PRO B 1 77 ? -11.062 18.875 23 1 92 77 PRO B CA 1
ATOM 1701 C C . PRO B 1 77 ? -11.203 19.625 21.672 1 92 77 PRO B C 1
ATOM 1703 O O . PRO B 1 77 ? -11.18 20.859 21.641 1 92 77 PRO B O 1
ATOM 1706 N N . VAL B 1 78 ? -11.336 18.875 20.688 1 92.19 78 VAL B N 1
ATOM 1707 C CA . VAL B 1 78 ? -11.602 19.484 19.391 1 92.19 78 VAL B CA 1
ATOM 1708 C C . VAL B 1 78 ? -13.102 19.766 19.25 1 92.19 78 VAL B C 1
ATOM 1710 O O . VAL B 1 78 ? -13.867 18.875 18.844 1 92.19 78 VAL B O 1
ATOM 1713 N N . SER B 1 79 ? -13.539 20.984 19.625 1 92 79 SER B N 1
ATOM 1714 C CA . SER B 1 79 ? -14.953 21.359 19.609 1 92 79 SER B CA 1
ATOM 1715 C C . SER B 1 79 ? -15.281 22.25 18.422 1 92 79 SER B C 1
ATOM 1717 O O . SER B 1 79 ? -16.453 22.547 18.156 1 92 79 SER B O 1
ATOM 1719 N N . TYR B 1 80 ? -14.312 22.672 17.859 1 92.56 80 TYR B N 1
ATOM 1720 C CA . TYR B 1 80 ? -14.445 23.594 16.719 1 92.56 80 TYR B CA 1
ATOM 1721 C C . TYR B 1 80 ? -13.414 23.266 15.641 1 92.56 80 TYR B C 1
ATOM 1723 O O . TYR B 1 80 ? -12.258 22.969 15.945 1 92.56 80 TYR B O 1
ATOM 1731 N N . THR B 1 81 ? -13.828 23.281 14.375 1 93.81 81 THR B N 1
ATOM 1732 C CA . THR B 1 81 ? -12.914 23.219 13.242 1 93.81 81 THR B CA 1
ATOM 1733 C C . THR B 1 81 ? -13.289 24.25 12.172 1 93.81 81 THR B C 1
ATOM 1735 O O . THR B 1 81 ? -14.445 24.672 12.102 1 93.81 81 THR B O 1
ATOM 1738 N N . ASN B 1 82 ? -12.328 24.734 11.406 1 94.75 82 ASN B N 1
ATOM 1739 C CA . ASN B 1 82 ? -12.547 25.688 10.328 1 94.75 82 ASN B CA 1
ATOM 1740 C C . ASN B 1 82 ? -11.789 25.297 9.062 1 94.75 82 ASN B C 1
ATOM 1742 O O . ASN B 1 82 ? -10.977 26.062 8.555 1 94.75 82 ASN B O 1
ATOM 1746 N N . TRP B 1 83 ? -12.148 24.234 8.594 1 90.5 83 TRP B N 1
ATOM 1747 C CA . TRP B 1 83 ? -11.453 23.688 7.43 1 90.5 83 TRP B CA 1
ATOM 1748 C C . TRP B 1 83 ? -11.828 24.453 6.164 1 90.5 83 TRP B C 1
ATOM 1750 O O . TRP B 1 83 ? -12.984 24.828 5.973 1 90.5 83 TRP B O 1
ATOM 1760 N N . ALA B 1 84 ? -10.867 24.609 5.344 1 89.88 84 ALA B N 1
ATOM 1761 C CA . ALA B 1 84 ? -11.156 25.109 4 1 89.88 84 ALA B CA 1
ATOM 1762 C C . ALA B 1 84 ? -11.93 24.078 3.188 1 89.88 84 ALA B C 1
ATOM 1764 O O . ALA B 1 84 ? -11.938 22.891 3.531 1 89.88 84 ALA B O 1
ATOM 1765 N N . LYS B 1 85 ? -12.609 24.547 2.17 1 83.88 85 LYS B N 1
ATOM 1766 C CA . LYS B 1 85 ? -13.312 23.625 1.285 1 83.88 85 LYS B CA 1
ATOM 1767 C C . LYS B 1 85 ? -12.375 22.531 0.778 1 83.88 85 LYS B C 1
ATOM 1769 O O . LYS B 1 85 ? -11.273 22.812 0.318 1 83.88 85 LYS B O 1
ATOM 1774 N N . GLY B 1 86 ? -12.797 21.25 0.896 1 78.31 86 GLY B N 1
ATOM 1775 C CA . GLY B 1 86 ? -11.984 20.141 0.435 1 78.31 86 GLY B CA 1
ATOM 1776 C C . GLY B 1 86 ? -11.016 19.625 1.484 1 78.31 86 GLY B C 1
ATOM 1777 O O . GLY B 1 86 ? -10.242 18.703 1.23 1 78.31 86 GLY B O 1
ATOM 1778 N N . GLN B 1 87 ? -11.039 20.359 2.545 1 80.88 87 GLN B N 1
ATOM 1779 C CA . GLN B 1 87 ? -10.18 19.969 3.654 1 80.88 87 GLN B CA 1
ATOM 1780 C C . GLN B 1 87 ? -10.992 19.391 4.805 1 80.88 87 GLN B C 1
ATOM 1782 O O . GLN B 1 87 ? -12.188 19.672 4.941 1 80.88 87 GLN B O 1
ATOM 1787 N N . PRO B 1 88 ? -10.234 18.609 5.66 1 77.81 88 PRO B N 1
ATOM 1788 C CA . PRO B 1 88 ? -8.844 18.156 5.652 1 77.81 88 PRO B CA 1
ATOM 1789 C C . PRO B 1 88 ? -8.586 17.062 4.613 1 77.81 88 PRO B C 1
ATOM 1791 O O . PRO B 1 88 ? -9.492 16.297 4.277 1 77.81 88 PRO B O 1
ATOM 1794 N N . THR B 1 89 ? -7.309 17.125 3.965 1 70.56 89 THR B N 1
ATOM 1795 C CA . THR B 1 89 ? -6.883 16.078 3.047 1 70.56 89 THR B CA 1
ATOM 1796 C C . THR B 1 89 ? -5.883 15.133 3.721 1 70.56 89 THR B C 1
ATOM 1798 O O . THR B 1 89 ? -5.348 15.453 4.785 1 70.56 89 THR B O 1
ATOM 1801 N N . VAL B 1 90 ? -5.754 14.047 3.381 1 59.53 90 VAL B N 1
ATOM 1802 C CA . VAL B 1 90 ? -4.766 13.102 3.898 1 59.53 90 VAL B CA 1
ATOM 1803 C C . VAL B 1 90 ? -3.498 13.172 3.051 1 59.53 90 VAL B C 1
ATOM 1805 O O . VAL B 1 90 ? -3.562 13.102 1.82 1 59.53 90 VAL B O 1
ATOM 1808 N N . ALA B 1 91 ? -2.557 13.992 3.574 1 54.56 91 ALA B N 1
ATOM 1809 C CA . ALA B 1 91 ? -1.298 14.055 2.836 1 54.56 91 ALA B CA 1
ATOM 1810 C C . ALA B 1 91 ? -0.584 12.703 2.854 1 54.56 91 ALA B C 1
ATOM 1812 O O . ALA B 1 91 ? 0.499 12.562 2.281 1 54.56 91 ALA B O 1
ATOM 1813 N N . GLY B 1 92 ? -1.231 11.656 2.98 1 49.84 92 GLY B N 1
ATOM 1814 C CA . GLY B 1 92 ? -0.531 10.398 3.201 1 49.84 92 GLY B CA 1
ATOM 1815 C C . GLY B 1 92 ? -0.065 9.742 1.916 1 49.84 92 GLY B C 1
ATOM 1816 O O . GLY B 1 92 ? -0.486 10.133 0.825 1 49.84 92 GLY B O 1
ATOM 1817 N N . PRO B 1 93 ? 0.924 8.992 2.154 1 49.66 93 PRO B N 1
ATOM 1818 C CA . PRO B 1 93 ? 1.393 8.195 1.021 1 49.66 93 PRO B CA 1
ATOM 1819 C C . PRO B 1 93 ? 0.254 7.504 0.274 1 49.66 93 PRO B C 1
ATOM 1821 O O . PRO B 1 93 ? -0.769 7.168 0.876 1 49.66 93 PRO B O 1
ATOM 1824 N N . PHE B 1 94 ? 0.257 7.902 -1.057 1 48.94 94 PHE B N 1
ATOM 1825 C CA . PHE B 1 94 ? -0.614 7.094 -1.901 1 48.94 94 PHE B CA 1
ATOM 1826 C C . PHE B 1 94 ? -0.159 5.641 -1.91 1 48.94 94 PHE B C 1
ATOM 1828 O O . PHE B 1 94 ? 1.039 5.359 -1.987 1 48.94 94 PHE B O 1
ATOM 1835 N N . ILE B 1 95 ? -0.949 4.852 -1.229 1 46.34 95 ILE B N 1
ATOM 1836 C CA . ILE B 1 95 ? -0.673 3.424 -1.337 1 46.34 95 ILE B CA 1
ATOM 1837 C C . ILE B 1 95 ? -1.248 2.885 -2.646 1 46.34 95 ILE B C 1
ATOM 1839 O O . ILE B 1 95 ? -2.443 3.029 -2.912 1 46.34 95 ILE B O 1
ATOM 1843 N N . PHE B 1 96 ? -0.441 2.725 -3.547 1 46.25 96 PHE B N 1
ATOM 1844 C CA . PHE B 1 96 ? -0.89 1.956 -4.703 1 46.25 96 PHE B CA 1
ATOM 1845 C C . PHE B 1 96 ? -0.708 0.462 -4.465 1 46.25 96 PHE B C 1
ATOM 1847 O O . PHE B 1 96 ? 0.396 0.007 -4.156 1 46.25 96 PHE B O 1
ATOM 1854 N N . ILE B 1 97 ? -1.773 -0.104 -4.02 1 45.19 97 ILE B N 1
ATOM 1855 C CA . ILE B 1 97 ? -1.783 -1.56 -3.93 1 45.19 97 ILE B CA 1
ATOM 1856 C C . ILE B 1 97 ? -2.064 -2.16 -5.305 1 45.19 97 ILE B C 1
ATOM 1858 O O . ILE B 1 97 ? -3.154 -1.987 -5.855 1 45.19 97 ILE B O 1
ATOM 1862 N N . GLY B 1 98 ? -1.103 -2.26 -5.906 1 46.78 98 GLY B N 1
ATOM 1863 C CA . GLY B 1 98 ? -1.379 -3.008 -7.121 1 46.78 98 GLY B CA 1
ATOM 1864 C C . GLY B 1 98 ? -1.763 -4.453 -6.859 1 46.78 98 GLY B C 1
ATOM 1865 O O . GLY B 1 98 ? -1.429 -5.008 -5.812 1 46.78 98 GLY B O 1
ATOM 1866 N N . LYS B 1 99 ? -2.877 -4.805 -7.375 1 47.34 99 LYS B N 1
ATOM 1867 C CA . LYS B 1 99 ? -3.424 -6.156 -7.305 1 47.34 99 LYS B CA 1
ATOM 1868 C C . LYS B 1 99 ? -2.314 -7.203 -7.355 1 47.34 99 LYS B C 1
ATOM 1870 O O . LYS B 1 99 ? -1.532 -7.242 -8.312 1 47.34 99 LYS B O 1
ATOM 1875 N N . ALA B 1 100 ? -1.774 -7.516 -6.125 1 46.91 100 ALA B N 1
ATOM 1876 C CA . ALA B 1 100 ? -0.934 -8.703 -6.254 1 46.91 100 ALA B CA 1
ATOM 1877 C C . ALA B 1 100 ? -1.757 -9.914 -6.688 1 46.91 100 ALA B C 1
ATOM 1879 O O . ALA B 1 100 ? -2.777 -10.227 -6.07 1 46.91 100 ALA B O 1
ATOM 1880 N N . GLY B 1 101 ? -2.121 -10.141 -7.727 1 50.38 101 GLY B N 1
ATOM 1881 C CA . GLY B 1 101 ? -2.637 -11.469 -8.008 1 50.38 101 GLY B CA 1
ATOM 1882 C C . GLY B 1 101 ? -1.78 -12.578 -7.418 1 50.38 101 GLY B C 1
ATOM 1883 O O . GLY B 1 101 ? -0.574 -12.406 -7.234 1 50.38 101 GLY B O 1
ATOM 1884 N N . GLY B 1 102 ? -2.246 -13.305 -6.211 1 59.22 102 GLY B N 1
ATOM 1885 C CA . GLY B 1 102 ? -1.577 -14.484 -5.695 1 59.22 102 GLY B CA 1
ATOM 1886 C C . GLY B 1 102 ? -0.433 -14.953 -6.574 1 59.22 102 GLY B C 1
ATOM 1887 O O . GLY B 1 102 ? -0.295 -14.508 -7.715 1 59.22 102 GLY B O 1
ATOM 1888 N N . ASN B 1 103 ? 0.63 -15.5 -5.824 1 73.62 103 ASN B N 1
ATOM 1889 C CA . ASN B 1 103 ? 1.658 -16.172 -6.613 1 73.62 103 ASN B CA 1
ATOM 1890 C C . ASN B 1 103 ? 1.277 -17.609 -6.914 1 73.62 103 ASN B C 1
ATOM 1892 O O . ASN B 1 103 ? 0.86 -18.359 -6.02 1 73.62 103 ASN B O 1
ATOM 1896 N N . CYS B 1 104 ? 1.131 -17.828 -8.047 1 88.44 104 CYS B N 1
ATOM 1897 C CA . CYS B 1 104 ? 0.925 -19.172 -8.57 1 88.44 104 CYS B CA 1
ATOM 1898 C C . CYS B 1 104 ? 2.188 -19.688 -9.25 1 88.44 104 CYS B C 1
ATOM 1900 O O . CYS B 1 104 ? 3.025 -18.906 -9.695 1 88.44 104 CYS B O 1
ATOM 1902 N N . ALA B 1 105 ? 2.27 -20.953 -9.148 1 91.94 105 ALA B N 1
ATOM 1903 C CA . ALA B 1 105 ? 3.521 -21.516 -9.656 1 91.94 105 ALA B CA 1
ATOM 1904 C C . ALA B 1 105 ? 3.307 -22.234 -10.984 1 91.94 105 ALA B C 1
ATOM 1906 O O . ALA B 1 105 ? 2.258 -22.844 -11.203 1 91.94 105 ALA B O 1
ATOM 1907 N N . GLY B 1 106 ? 4.312 -22.109 -11.766 1 94.81 106 GLY B N 1
ATOM 1908 C CA . GLY B 1 106 ? 4.418 -22.891 -12.992 1 94.81 106 GLY B CA 1
ATOM 1909 C C . GLY B 1 106 ? 5.789 -23.5 -13.188 1 94.81 106 GLY B C 1
ATOM 1910 O O . GLY B 1 106 ? 6.754 -23.109 -12.523 1 94.81 106 GLY B O 1
ATOM 1911 N N . MET B 1 107 ? 5.793 -24.516 -14.016 1 95.5 107 MET B N 1
ATOM 1912 C CA . MET B 1 107 ? 7.02 -25.219 -14.375 1 95.5 107 MET B CA 1
ATOM 1913 C C . MET B 1 107 ? 7.48 -24.812 -15.773 1 95.5 107 MET B C 1
ATOM 1915 O O . MET B 1 107 ? 6.676 -24.75 -16.703 1 95.5 107 MET B O 1
ATOM 1919 N N . TYR B 1 108 ? 8.742 -24.672 -15.906 1 92.94 108 TYR B N 1
ATOM 1920 C CA . TYR B 1 108 ? 9.289 -24.344 -17.219 1 92.94 108 TYR B CA 1
ATOM 1921 C C . TYR B 1 108 ? 9.219 -25.547 -18.156 1 92.94 108 TYR B C 1
ATOM 1923 O O . TYR B 1 108 ? 9.719 -26.625 -17.828 1 92.94 108 TYR B O 1
ATOM 1931 N N . SER B 1 109 ? 8.641 -25.344 -19.312 1 92.12 109 SER B N 1
ATOM 1932 C CA . SER B 1 109 ? 8.578 -26.391 -20.328 1 92.12 109 SER B CA 1
ATOM 1933 C C . SER B 1 109 ? 9.734 -26.266 -21.312 1 92.12 109 SER B C 1
ATOM 1935 O O . SER B 1 109 ? 9.992 -27.203 -22.078 1 92.12 109 SER B O 1
ATOM 1937 N N . LYS B 1 110 ? 10.352 -25.141 -21.359 1 88.19 110 LYS B N 1
ATOM 1938 C CA . LYS B 1 110 ? 11.516 -24.844 -22.188 1 88.19 110 LYS B CA 1
ATOM 1939 C C . LYS B 1 110 ? 12.469 -23.891 -21.469 1 88.19 110 LYS B C 1
ATOM 1941 O O . LYS B 1 110 ? 12.094 -23.25 -20.484 1 88.19 110 LYS B O 1
ATOM 1946 N N . LYS B 1 111 ? 13.656 -23.891 -21.938 1 83.12 111 LYS B N 1
ATOM 1947 C CA . LYS B 1 111 ? 14.617 -22.953 -21.359 1 83.12 111 LYS B CA 1
ATOM 1948 C C . LYS B 1 111 ? 14.211 -21.516 -21.641 1 83.12 111 LYS B C 1
ATOM 1950 O O . LYS B 1 111 ? 13.914 -21.156 -22.781 1 83.12 111 LYS B O 1
ATOM 1955 N N . PRO B 1 112 ? 14.109 -20.812 -20.516 1 77.56 112 PRO B N 1
ATOM 1956 C CA . PRO B 1 112 ? 13.766 -19.406 -20.766 1 77.56 112 PRO B CA 1
ATOM 1957 C C . PRO B 1 112 ? 14.859 -18.656 -21.516 1 77.56 112 PRO B C 1
ATOM 1959 O O . PRO B 1 112 ? 16.031 -19 -21.406 1 77.56 112 PRO B O 1
ATOM 1962 N N . GLY B 1 113 ? 14.445 -17.906 -22.547 1 68.38 113 GLY B N 1
ATOM 1963 C CA . GLY B 1 113 ? 15.391 -17.156 -23.344 1 68.38 113 GLY B CA 1
ATOM 1964 C C . GLY B 1 113 ? 16.281 -16.25 -22.516 1 68.38 113 GLY B C 1
ATOM 1965 O O . GLY B 1 113 ? 15.945 -15.891 -21.391 1 68.38 113 GLY B O 1
ATOM 1966 N N . TRP B 1 114 ? 17.5 -16.125 -23 1 62.59 114 TRP B N 1
ATOM 1967 C CA . TRP B 1 114 ? 18.562 -15.344 -22.375 1 62.59 114 TRP B CA 1
ATOM 1968 C C . TRP B 1 114 ? 18.062 -13.984 -21.922 1 62.59 114 TRP B C 1
ATOM 1970 O O . TRP B 1 114 ? 18.484 -13.461 -20.891 1 62.59 114 TRP B O 1
ATOM 1980 N N . LEU B 1 115 ? 17.234 -13.625 -22.703 1 57.56 115 LEU B N 1
ATOM 1981 C CA . LEU B 1 115 ? 16.797 -12.258 -22.453 1 57.56 115 LEU B CA 1
ATOM 1982 C C . LEU B 1 115 ? 15.953 -12.18 -21.188 1 57.56 115 LEU B C 1
ATOM 1984 O O . LEU B 1 115 ? 15.914 -11.133 -20.531 1 57.56 115 LEU B O 1
ATOM 1988 N N . MET B 1 116 ? 15.305 -13.242 -21 1 53.31 116 MET B N 1
ATOM 1989 C CA . MET B 1 116 ? 14.445 -13.211 -19.828 1 53.31 116 MET B CA 1
ATOM 1990 C C . MET B 1 116 ? 15.227 -13.594 -18.562 1 53.31 116 MET B C 1
ATOM 1992 O O . MET B 1 116 ? 15.867 -14.648 -18.531 1 53.31 116 MET B O 1
ATOM 1996 N N . MET B 1 117 ? 16.094 -12.758 -18.125 1 52.41 117 MET B N 1
ATOM 1997 C CA . MET B 1 117 ? 16.922 -12.789 -16.922 1 52.41 117 MET B CA 1
ATOM 1998 C C . MET B 1 117 ? 16.609 -14.016 -16.078 1 52.41 117 MET B C 1
ATOM 2000 O O . MET B 1 117 ? 17.109 -14.141 -14.953 1 52.41 117 MET B O 1
ATOM 2004 N N . GLY B 1 118 ? 15.664 -14.648 -16.531 1 56.34 118 GLY B N 1
ATOM 2005 C CA . GLY B 1 118 ? 15.281 -15.711 -15.617 1 56.34 118 GLY B CA 1
ATOM 2006 C C . GLY B 1 118 ? 16.156 -16.938 -15.742 1 56.34 118 GLY B C 1
ATOM 2007 O O . GLY B 1 118 ? 16.406 -17.438 -16.844 1 56.34 118 GLY B O 1
ATOM 2008 N N . ARG B 1 119 ? 16.938 -17.281 -14.867 1 67.25 119 ARG B N 1
ATOM 2009 C CA . ARG B 1 119 ? 17.844 -18.422 -14.711 1 67.25 119 ARG B CA 1
ATOM 2010 C C . ARG B 1 119 ? 17.078 -19.688 -14.367 1 67.25 119 ARG B C 1
ATOM 2012 O O . ARG B 1 119 ? 17.078 -20.125 -13.219 1 67.25 119 ARG B O 1
ATOM 2019 N N . GLY B 1 120 ? 16.188 -19.969 -15.398 1 82.75 120 GLY B N 1
ATOM 2020 C CA . GLY B 1 120 ? 15.523 -21.219 -15.094 1 82.75 120 GLY B CA 1
ATOM 2021 C C . GLY B 1 120 ? 15.82 -22.312 -16.094 1 82.75 120 GLY B C 1
ATOM 2022 O O . GLY B 1 120 ? 16.328 -22.047 -17.188 1 82.75 120 GLY B O 1
ATOM 2023 N N . GLU B 1 121 ? 15.766 -23.656 -15.68 1 89.19 121 GLU B N 1
ATOM 2024 C CA . GLU B 1 121 ? 15.875 -24.859 -16.5 1 89.19 121 GLU B CA 1
ATOM 2025 C C . GLU B 1 121 ? 14.523 -25.562 -16.641 1 89.19 121 GLU B C 1
ATOM 2027 O O . GLU B 1 121 ? 13.625 -25.328 -15.828 1 89.19 121 GLU B O 1
ATOM 2032 N N . ILE B 1 122 ? 14.5 -26.281 -17.719 1 91.88 122 ILE B N 1
ATOM 2033 C CA . ILE B 1 122 ? 13.305 -27.109 -17.906 1 91.88 122 ILE B CA 1
ATOM 2034 C C . ILE B 1 122 ? 13.016 -27.875 -16.609 1 91.88 122 ILE B C 1
ATOM 2036 O O . ILE B 1 122 ? 13.93 -28.422 -15.992 1 91.88 122 ILE B O 1
ATOM 2040 N N . GLY B 1 123 ? 11.789 -27.812 -16.219 1 94.94 123 GLY B N 1
ATOM 2041 C CA . GLY B 1 123 ? 11.398 -28.562 -15.031 1 94.94 123 GLY B CA 1
ATOM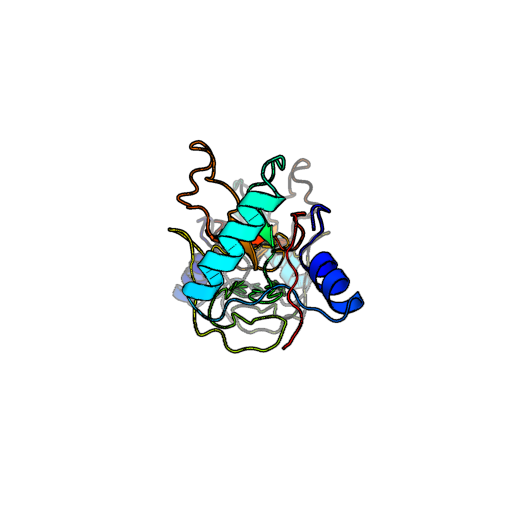 2042 C C . GLY B 1 123 ? 11.477 -27.734 -13.758 1 94.94 123 GLY B C 1
ATOM 2043 O O . GLY B 1 123 ? 10.922 -28.125 -12.727 1 94.94 123 GLY B O 1
ATOM 2044 N N . GLN B 1 124 ? 12.164 -26.656 -13.789 1 94.75 124 GLN B N 1
ATOM 2045 C CA . GLN B 1 124 ? 12.188 -25.766 -12.633 1 94.75 124 GLN B CA 1
ATOM 2046 C C . GLN B 1 124 ? 10.93 -24.906 -12.57 1 94.75 124 GLN B C 1
ATOM 2048 O O . GLN B 1 124 ? 10.219 -24.75 -13.562 1 94.75 124 GLN B O 1
ATOM 2053 N N . TRP B 1 125 ? 10.727 -24.391 -11.32 1 93.75 125 TRP B N 1
ATOM 2054 C CA . TRP B 1 125 ? 9.453 -23.719 -11.086 1 93.75 125 TRP B CA 1
ATOM 2055 C C . TRP B 1 125 ? 9.648 -22.203 -11 1 93.75 125 TRP B C 1
ATOM 2057 O O . TRP B 1 125 ? 10.727 -21.734 -10.617 1 93.75 125 TRP B O 1
ATOM 2067 N N . LYS B 1 126 ? 8.633 -21.484 -11.297 1 89.06 126 LYS B N 1
ATOM 2068 C CA . LYS B 1 126 ? 8.57 -20.031 -11.203 1 89.06 126 LYS B CA 1
ATOM 2069 C C . LYS B 1 126 ? 7.191 -19.578 -10.742 1 89.06 126 LYS B C 1
ATOM 2071 O O . LYS B 1 126 ? 6.176 -20.156 -11.117 1 89.06 126 LYS B O 1
ATOM 2076 N N . THR B 1 127 ? 7.336 -18.531 -10.008 1 85.44 127 THR B N 1
ATOM 2077 C CA . THR B 1 127 ? 6.055 -17.938 -9.641 1 85.44 127 THR B CA 1
ATOM 2078 C C . THR B 1 127 ? 5.559 -17 -10.75 1 85.44 127 THR B C 1
ATOM 2080 O O . THR B 1 127 ? 6.355 -16.453 -11.516 1 85.44 127 THR B O 1
ATOM 2083 N N . GLY B 1 128 ? 4.281 -16.938 -10.797 1 81.38 128 GLY B N 1
ATOM 2084 C CA . GLY B 1 128 ? 3.623 -16 -11.703 1 81.38 128 GLY B CA 1
ATOM 2085 C C . GLY B 1 128 ? 2.338 -15.43 -11.141 1 81.38 128 GLY B C 1
ATOM 2086 O O . GLY B 1 128 ? 1.812 -15.93 -10.141 1 81.38 128 GLY B O 1
ATOM 2087 N N . ARG B 1 129 ? 1.946 -14.375 -11.797 1 79.94 129 ARG B N 1
ATOM 2088 C CA . ARG B 1 129 ? 0.636 -13.828 -11.461 1 79.94 129 ARG B CA 1
ATOM 2089 C C . ARG B 1 129 ? -0.47 -14.836 -11.758 1 79.94 129 ARG B C 1
ATOM 2091 O O . ARG B 1 129 ? -0.535 -15.383 -12.867 1 79.94 129 ARG B O 1
ATOM 2098 N N . CYS B 1 130 ? -1.309 -15.008 -10.828 1 84.88 130 CYS B N 1
ATOM 2099 C CA . CYS B 1 130 ? -2.34 -16.031 -10.953 1 84.88 130 CYS B CA 1
ATOM 2100 C C . CYS B 1 130 ? -3.311 -15.695 -12.078 1 84.88 130 CYS B C 1
ATOM 2102 O O . CYS B 1 130 ? -4.008 -16.578 -12.586 1 84.88 130 CYS B O 1
ATOM 2104 N N . ASP B 1 131 ? -3.297 -14.43 -12.484 1 83.5 131 ASP B N 1
ATOM 2105 C CA . ASP B 1 131 ? -4.246 -14.016 -13.516 1 83.5 131 ASP B CA 1
ATOM 2106 C C . ASP B 1 131 ? -3.617 -14.078 -14.906 1 83.5 131 ASP B C 1
ATOM 2108 O O . ASP B 1 131 ? -4.27 -13.766 -15.898 1 83.5 131 ASP B O 1
ATOM 2112 N N . SER B 1 132 ? -2.312 -14.461 -14.961 1 85.5 132 SER B N 1
ATOM 2113 C CA . SER B 1 132 ? -1.708 -14.727 -16.266 1 85.5 132 SER B CA 1
ATOM 2114 C C . SER B 1 132 ? -2.201 -16.047 -16.844 1 85.5 132 SER B C 1
ATOM 2116 O O . SER B 1 132 ? -2.594 -16.953 -16.109 1 85.5 132 SER B O 1
ATOM 2118 N N . GLN B 1 133 ? -2.156 -16.078 -18.172 1 92.44 133 GLN B N 1
ATOM 2119 C CA . GLN B 1 133 ? -2.662 -17.266 -18.844 1 92.44 133 GLN B CA 1
ATOM 2120 C C . GLN B 1 133 ? -1.519 -18.156 -19.328 1 92.44 133 GLN B C 1
ATOM 2122 O O . GLN B 1 133 ? -0.635 -17.688 -20.047 1 92.44 133 GLN B O 1
ATOM 2127 N N . HIS B 1 134 ? -1.501 -19.375 -18.953 1 93.38 134 HIS B N 1
ATOM 2128 C CA . HIS B 1 134 ? -0.514 -20.359 -19.359 1 93.38 134 HIS B CA 1
ATOM 2129 C C . HIS B 1 134 ? -1.161 -21.734 -19.547 1 93.38 134 HIS B C 1
ATOM 2131 O O . HIS B 1 134 ? -2.252 -21.984 -19.031 1 93.38 134 HIS B O 1
ATOM 2137 N N . PRO B 1 135 ? -0.49 -22.562 -20.438 1 95.69 135 PRO B N 1
ATOM 2138 C CA . PRO B 1 135 ? -0.907 -23.969 -20.391 1 95.69 135 PRO B CA 1
ATOM 2139 C C . PRO B 1 135 ? -0.809 -24.562 -18.984 1 95.69 135 PRO B C 1
ATOM 2141 O O . PRO B 1 135 ? -0.245 -23.938 -18.078 1 95.69 135 PRO B O 1
ATOM 2144 N N . PHE B 1 136 ? -1.445 -25.734 -18.875 1 96.75 136 PHE B N 1
ATOM 2145 C CA . PHE B 1 136 ? -1.483 -26.312 -17.547 1 96.75 136 PHE B CA 1
ATOM 2146 C C . PHE B 1 136 ? -1.513 -27.828 -17.609 1 96.75 136 PHE B C 1
ATOM 2148 O O . PHE B 1 136 ? -1.8 -28.406 -18.672 1 96.7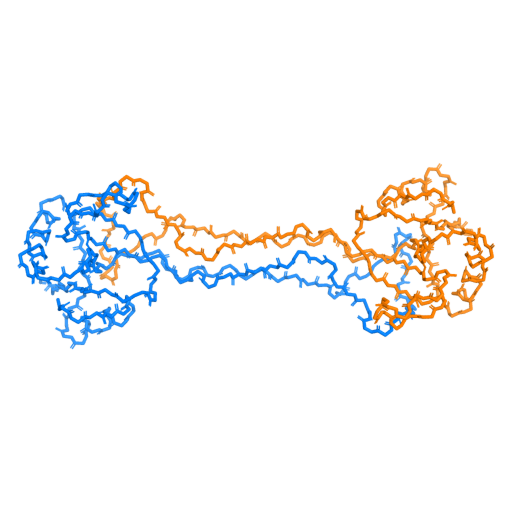5 136 PHE B O 1
ATOM 2155 N N . ILE B 1 137 ? -1.13 -28.453 -16.547 1 96.5 137 ILE B N 1
ATOM 2156 C CA . ILE B 1 137 ? -1.086 -29.906 -16.469 1 96.5 137 ILE B CA 1
ATOM 2157 C C . ILE B 1 137 ? -1.876 -30.391 -15.258 1 96.5 137 ILE B C 1
ATOM 2159 O O . ILE B 1 137 ? -1.768 -29.828 -14.172 1 96.5 137 ILE B O 1
ATOM 2163 N N . CYS B 1 138 ? -2.732 -31.375 -15.523 1 96.69 138 CYS B N 1
ATOM 2164 C CA . CYS B 1 138 ? -3.586 -31.953 -14.5 1 96.69 138 CYS B CA 1
ATOM 2165 C C . CYS B 1 138 ? -3.051 -33.312 -14.055 1 96.69 138 CYS B C 1
ATOM 2167 O O . CYS B 1 138 ? -2.336 -33.969 -14.812 1 96.69 138 CYS B O 1
ATOM 2169 N N . LYS B 1 139 ? -3.361 -33.625 -12.883 1 96.06 139 LYS B N 1
ATOM 2170 C CA . LYS B 1 139 ? -3.045 -34.938 -12.305 1 96.06 139 LYS B CA 1
ATOM 2171 C C . LYS B 1 139 ? -4.266 -35.531 -11.625 1 96.06 139 LYS B C 1
ATOM 2173 O O . LYS B 1 139 ? -4.941 -34.875 -10.836 1 96.06 139 LYS B O 1
ATOM 2178 N N . LYS B 1 140 ? -4.617 -36.75 -11.992 1 93.12 140 LYS B N 1
ATOM 2179 C CA . LYS B 1 140 ? -5.707 -37.5 -11.359 1 93.12 140 LYS B CA 1
ATOM 2180 C C . LYS B 1 140 ? -5.215 -38.25 -10.125 1 93.12 140 LYS B C 1
ATOM 2182 O O . LYS B 1 140 ? -4.129 -38.812 -10.133 1 93.12 140 LYS B O 1
ATOM 2187 N N . PRO B 1 141 ? -6 -38.031 -9.07 1 83.31 141 PRO B N 1
ATOM 2188 C CA . PRO B 1 141 ? -5.613 -38.781 -7.883 1 83.31 141 PRO B CA 1
ATOM 2189 C C . PRO B 1 141 ? -5.551 -40.281 -8.133 1 83.31 141 PRO B C 1
ATOM 2191 O O . PRO B 1 141 ? -6.273 -40.812 -8.992 1 83.31 141 PRO B O 1
ATOM 2194 N N . LYS B 1 142 ? -4.469 -41 -7.531 1 65 142 LYS B N 1
ATOM 2195 C CA . LYS B 1 142 ? -4.379 -42.469 -7.633 1 65 142 LYS B CA 1
ATOM 2196 C C . LYS B 1 142 ? -5.586 -43.125 -6.988 1 65 142 LYS B C 1
ATOM 2198 O O . LYS B 1 142 ? -6.102 -42.656 -5.973 1 65 142 LYS B O 1
#

Organism: Branchiostoma floridae (NCBI:txid7739)

Foldseek 3Di:
DFWWAFLVVLQVVLVVVQWGFADDDDPVSLVVVLVVLLVVCVVPPDFWAFGRDWPDQDQDDDDPPPDDDDADPVGDDCPDDDDDVVDDDPPDDDDDRDRQQTWTKTFTNQDDDPVVVDPDHRSDMDTDRSRGIGHTDIDHDD/DFWWAFLVVLQVVLVVVQWGFADDDDPVSLVVVLVVLLVVCVVPPDFWAFGRDWPDQDQDDDDPPPDDDDADPVRDDCPDDDDDVVDDDPPDDDDDRDRQQTWTKTFTNQDDDPVVPDPDHRSDMDTDRSRGIGHTDIDHDD

Sequence (284 aa):
MPDKLKWTDAKSRCEQHGAHLTSVKDATENKLISQLISSALKQEKDDLVWIGLTNGKKVISILQLWGSDLKWTDGSPVSYTNWAKGQPTVAGPFIFIGKAGGNCAGMYSKKPGWLMMGRGEIGQWKTGRCDSQHPFICKKPKMPDKLKWTDAKSRCEQHGAHLTSVKDATENKLISQLISSALKQEKDDLVWIGLTNGKKVISILQLWGSDLKWTDGSPVSYTNWAKGQPTVAGPFIFIGKAGGNCAGMYSKKPGWLMMGRGEIGQWKTGRCDSQHPFICKKPK

Nearest PDB structures (foldseek):
  1egi-assembly1_A  TM=6.778E-01  e=7.219E-07  Homo sapiens
  1jwi-assembly1_A  TM=6.993E-01  e=1.976E-05  Bitis arietans
  4uww-assembly1_A  TM=6.730E-01  e=3.288E-05  Struthio camelus
  2bph-assembly1_A  TM=6.394E-01  e=4.469E-04  Mus musculus
  8ivd-assembly2_B  TM=5.299E-01  e=1.932E-03  Homo sapiens